Protein AF-A0A960UP62-F1 (afdb_monomer_lite)

Structure (mmCIF, N/CA/C/O backbone):
data_AF-A0A960UP62-F1
#
_entry.id   AF-A0A960UP62-F1
#
loop_
_atom_site.group_PDB
_atom_site.id
_atom_site.type_symbol
_atom_site.label_atom_id
_atom_site.label_alt_id
_atom_site.label_comp_id
_atom_site.label_asym_id
_atom_site.label_entity_id
_atom_site.label_seq_id
_atom_site.pdbx_PDB_ins_code
_atom_site.Cartn_x
_atom_site.Cartn_y
_atom_site.Cartn_z
_atom_site.occupancy
_atom_site.B_iso_or_equiv
_atom_site.auth_seq_id
_atom_site.auth_comp_id
_atom_site.auth_asym_id
_atom_site.auth_atom_id
_atom_site.pdbx_PDB_model_num
ATOM 1 N N . MET A 1 1 ? 27.857 2.379 -1.107 1.00 58.75 1 MET A N 1
ATOM 2 C CA . MET A 1 1 ? 26.595 3.146 -0.974 1.00 58.75 1 MET A CA 1
ATOM 3 C C . MET A 1 1 ? 25.348 2.310 -1.282 1.00 58.75 1 MET A C 1
ATOM 5 O O . MET A 1 1 ? 24.508 2.212 -0.401 1.00 58.75 1 MET A O 1
ATOM 9 N N . ARG A 1 2 ? 25.225 1.650 -2.452 1.00 59.28 2 ARG A N 1
ATOM 10 C CA . ARG A 1 2 ? 24.041 0.816 -2.794 1.00 59.28 2 ARG A CA 1
ATOM 11 C C . ARG A 1 2 ? 23.751 -0.317 -1.792 1.00 59.28 2 ARG A C 1
ATOM 13 O O . ARG A 1 2 ? 22.662 -0.350 -1.240 1.00 59.28 2 ARG A O 1
ATOM 20 N N . HIS A 1 3 ? 24.744 -1.144 -1.453 1.00 61.50 3 HIS A N 1
ATOM 21 C CA . HIS A 1 3 ? 24.571 -2.212 -0.453 1.00 61.50 3 HIS A CA 1
ATOM 22 C C . HIS A 1 3 ? 24.213 -1.716 0.956 1.00 61.50 3 HIS A C 1
ATOM 24 O O . HIS A 1 3 ? 23.536 -2.412 1.706 1.00 61.50 3 HIS A O 1
ATOM 30 N N . THR A 1 4 ? 24.651 -0.512 1.332 1.00 68.38 4 THR A N 1
ATOM 31 C CA . THR A 1 4 ? 24.316 0.090 2.629 1.00 68.38 4 THR A CA 1
ATOM 32 C C . THR A 1 4 ? 22.844 0.502 2.668 1.00 68.38 4 THR A C 1
ATOM 34 O O . THR A 1 4 ? 22.153 0.188 3.629 1.00 68.38 4 THR A O 1
ATOM 37 N N . LEU A 1 5 ? 22.343 1.133 1.600 1.00 68.50 5 LEU A N 1
ATOM 38 C CA . LEU A 1 5 ? 20.939 1.551 1.479 1.00 68.50 5 LEU A CA 1
ATOM 39 C C . LEU A 1 5 ? 19.976 0.358 1.416 1.00 68.50 5 LEU A C 1
ATOM 41 O O . LEU A 1 5 ? 18.907 0.393 2.024 1.00 68.50 5 LEU A O 1
ATOM 45 N N . GLU A 1 6 ? 20.372 -0.720 0.739 1.00 67.25 6 GLU A N 1
ATOM 46 C CA . GLU A 1 6 ? 19.614 -1.976 0.710 1.00 67.25 6 GLU A CA 1
ATOM 47 C C . GLU A 1 6 ? 19.499 -2.597 2.106 1.00 67.25 6 GLU A C 1
ATOM 49 O O . GLU A 1 6 ? 18.397 -2.918 2.544 1.00 67.25 6 GLU A O 1
ATOM 54 N N . ARG A 1 7 ? 20.612 -2.702 2.848 1.00 72.56 7 ARG A N 1
ATOM 55 C CA . ARG A 1 7 ? 20.598 -3.212 4.230 1.00 72.56 7 ARG A CA 1
ATOM 56 C C . ARG A 1 7 ? 19.745 -2.348 5.157 1.00 72.56 7 ARG A C 1
ATOM 58 O O . ARG A 1 7 ? 18.985 -2.889 5.950 1.00 72.56 7 ARG A O 1
ATOM 65 N N . ILE A 1 8 ? 19.823 -1.023 5.027 1.00 72.69 8 ILE A N 1
ATOM 66 C CA . ILE A 1 8 ? 18.989 -0.090 5.801 1.00 72.69 8 ILE A CA 1
ATOM 67 C C . ILE A 1 8 ? 17.503 -0.313 5.501 1.00 72.69 8 ILE A C 1
ATOM 69 O O . ILE A 1 8 ? 16.698 -0.345 6.428 1.00 72.69 8 ILE A O 1
ATOM 73 N N . SER A 1 9 ? 17.149 -0.522 4.231 1.00 72.69 9 SER A N 1
ATOM 74 C CA . SER A 1 9 ? 15.760 -0.755 3.815 1.00 72.69 9 SER A CA 1
ATOM 75 C C . SER A 1 9 ? 15.224 -2.109 4.297 1.00 72.69 9 SER A C 1
ATOM 77 O O . SER A 1 9 ? 14.045 -2.226 4.606 1.00 72.69 9 SER A O 1
ATOM 79 N N . LEU A 1 10 ? 16.077 -3.132 4.418 1.00 75.38 10 LEU A N 1
ATOM 80 C CA . LEU A 1 10 ? 15.701 -4.429 4.998 1.00 75.38 10 LEU A CA 1
ATOM 81 C C . LEU A 1 10 ? 15.430 -4.347 6.507 1.00 75.38 10 LEU A C 1
ATOM 83 O O . LEU A 1 10 ? 14.634 -5.121 7.032 1.00 75.38 10 LEU A O 1
ATOM 87 N N . LEU A 1 11 ? 16.044 -3.383 7.193 1.00 84.00 11 LEU A N 1
ATOM 88 C CA . LEU A 1 11 ? 15.813 -3.101 8.610 1.00 84.00 11 LEU A CA 1
ATOM 89 C C . LEU A 1 11 ? 14.567 -2.233 8.852 1.00 84.00 11 LEU A C 1
ATOM 91 O O . LEU A 1 11 ? 14.373 -1.761 9.970 1.00 84.00 11 LEU A O 1
ATOM 95 N N . PHE A 1 12 ? 13.698 -2.028 7.849 1.00 83.62 12 PHE A N 1
ATOM 96 C CA . PHE A 1 12 ? 12.487 -1.214 8.010 1.00 83.62 12 PHE A CA 1
ATOM 97 C C . PHE A 1 12 ? 11.628 -1.575 9.235 1.00 83.62 12 PHE A C 1
ATOM 99 O O . PHE A 1 12 ? 11.156 -0.632 9.867 1.00 83.62 12 PHE A O 1
ATOM 106 N N . PRO A 1 13 ? 11.448 -2.852 9.653 1.00 86.69 13 PRO A N 1
ATOM 107 C CA . PRO A 1 13 ? 10.640 -3.144 10.835 1.00 86.69 13 PRO A CA 1
ATOM 108 C C . PRO A 1 13 ? 11.277 -2.564 12.101 1.00 86.69 13 PRO A C 1
ATO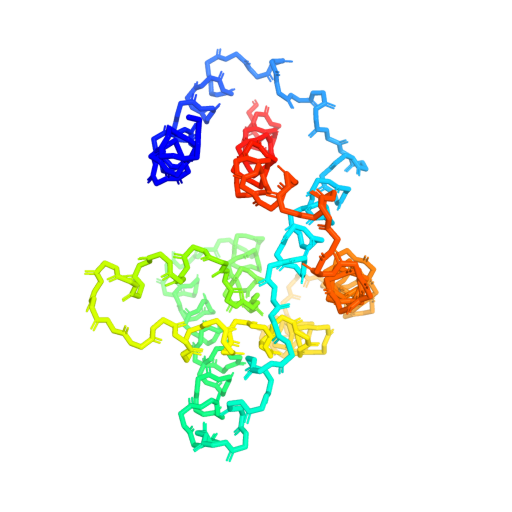M 110 O O . PRO A 1 13 ? 10.582 -2.026 12.956 1.00 86.69 13 PRO A O 1
ATOM 113 N N . VAL A 1 14 ? 12.611 -2.604 12.189 1.00 90.81 14 VAL A N 1
ATOM 114 C CA . VAL A 1 14 ? 13.373 -2.030 13.306 1.00 90.81 14 VAL A CA 1
ATOM 115 C C . VAL A 1 14 ? 13.218 -0.511 13.325 1.00 90.81 14 VAL A C 1
ATOM 117 O O . VAL A 1 14 ? 12.948 0.062 14.377 1.00 90.81 14 VAL A O 1
ATOM 120 N N . TRP A 1 15 ? 13.326 0.143 12.165 1.00 90.88 15 TRP A N 1
ATOM 121 C CA . TRP A 1 15 ? 13.144 1.593 12.061 1.00 90.88 15 TRP A CA 1
ATOM 122 C C . TRP A 1 15 ? 11.737 2.034 12.454 1.00 90.88 15 TRP A C 1
ATOM 124 O O . TRP A 1 15 ? 11.601 2.998 13.206 1.00 90.88 15 TRP A O 1
ATOM 134 N N . VAL A 1 16 ? 10.707 1.310 12.008 1.00 90.69 16 VAL A N 1
ATOM 135 C CA . VAL A 1 16 ? 9.320 1.580 12.405 1.00 90.69 16 VAL A CA 1
ATOM 136 C C . VAL A 1 16 ? 9.183 1.461 13.922 1.00 90.69 16 VAL A C 1
ATOM 138 O O . VAL A 1 16 ? 8.699 2.396 14.549 1.00 90.69 16 VAL A O 1
ATOM 141 N N . CYS A 1 17 ? 9.688 0.388 14.540 1.00 93.19 17 CYS A N 1
ATOM 142 C CA . CYS A 1 17 ? 9.646 0.230 15.997 1.00 93.19 17 CYS A CA 1
ATOM 143 C C . CYS A 1 17 ? 10.354 1.370 16.747 1.00 93.19 17 CYS A C 1
ATOM 145 O O . CYS A 1 17 ? 9.829 1.850 17.750 1.00 93.19 17 CYS A O 1
ATOM 147 N N . ILE A 1 18 ? 11.513 1.835 16.266 1.00 94.25 18 ILE A N 1
ATOM 148 C CA . ILE A 1 18 ? 12.250 2.955 16.877 1.00 94.25 18 ILE A CA 1
ATOM 149 C C . ILE A 1 18 ? 11.439 4.253 16.797 1.00 94.25 18 ILE A C 1
ATOM 151 O O . ILE A 1 18 ? 11.290 4.946 17.801 1.00 94.25 18 ILE A O 1
ATOM 155 N N . PHE A 1 19 ? 10.901 4.582 15.621 1.00 94.00 19 PHE A N 1
ATOM 156 C CA . PHE A 1 19 ? 10.116 5.803 15.414 1.00 94.00 19 PHE A CA 1
ATOM 157 C C . PHE A 1 19 ? 8.820 5.787 16.230 1.00 94.00 19 PHE A C 1
ATOM 159 O O . PHE A 1 19 ? 8.475 6.785 16.861 1.00 94.00 19 PHE A O 1
ATOM 166 N N . VAL A 1 20 ? 8.143 4.638 16.284 1.00 92.44 20 VAL A N 1
ATOM 167 C CA . VAL A 1 20 ? 6.953 4.437 17.119 1.00 92.44 20 VAL A CA 1
ATOM 168 C C . VAL A 1 20 ? 7.288 4.551 18.604 1.00 92.44 20 VAL A C 1
ATOM 170 O O . VAL A 1 20 ? 6.588 5.254 19.328 1.00 92.44 20 VAL A O 1
ATOM 173 N N . GLY A 1 21 ? 8.381 3.934 19.063 1.00 92.75 21 GLY A N 1
ATOM 174 C CA . GLY A 1 21 ? 8.863 4.085 20.437 1.00 92.75 21 GLY A CA 1
ATOM 175 C C . GLY A 1 21 ? 9.171 5.544 20.783 1.00 92.75 21 GLY A C 1
ATOM 176 O O . GLY A 1 21 ? 8.771 6.026 21.840 1.00 92.75 21 GLY A O 1
ATOM 177 N N . GLY A 1 22 ? 9.797 6.281 19.862 1.00 91.81 22 GLY A N 1
ATOM 178 C CA . GLY A 1 22 ? 10.030 7.718 20.001 1.00 91.81 22 GLY A CA 1
ATOM 179 C C . GLY A 1 22 ? 8.735 8.528 20.102 1.00 91.81 22 GLY A C 1
ATOM 180 O O . GLY A 1 22 ? 8.624 9.377 20.981 1.00 91.81 22 GLY A O 1
ATOM 181 N N . ALA A 1 23 ? 7.741 8.242 19.257 1.00 92.25 23 ALA A N 1
ATOM 182 C CA . ALA A 1 23 ? 6.436 8.907 19.296 1.00 92.25 23 ALA A CA 1
ATOM 183 C C . ALA A 1 23 ? 5.672 8.635 20.598 1.00 92.25 23 ALA A C 1
ATOM 185 O O . ALA A 1 23 ? 5.027 9.527 21.135 1.00 92.25 23 ALA A O 1
ATOM 186 N N . ILE A 1 24 ? 5.789 7.418 21.130 1.00 92.25 24 ILE A N 1
ATOM 187 C CA . ILE A 1 24 ? 5.205 6.997 22.409 1.00 92.25 24 ILE A CA 1
ATOM 188 C C . ILE A 1 24 ? 5.831 7.750 23.588 1.00 92.25 24 ILE A C 1
ATOM 190 O O . ILE A 1 24 ? 5.109 8.082 24.529 1.00 92.25 24 ILE A O 1
ATOM 194 N N . LEU A 1 25 ? 7.147 7.988 23.557 1.00 93.56 25 LEU A N 1
ATOM 195 C CA . LEU A 1 25 ? 7.891 8.641 24.640 1.00 93.56 25 LEU A CA 1
ATOM 196 C C . LEU A 1 25 ? 7.823 10.173 24.575 1.00 93.56 25 LEU A C 1
ATOM 198 O O . LEU A 1 25 ? 7.735 10.820 25.616 1.00 93.56 25 LEU A O 1
ATOM 202 N N . TYR A 1 26 ? 7.879 10.757 23.375 1.00 91.94 26 TYR A N 1
ATOM 203 C CA . TYR A 1 26 ? 7.834 12.205 23.178 1.00 91.94 26 TYR A CA 1
ATOM 204 C C . TYR A 1 26 ? 7.085 12.566 21.874 1.00 91.94 26 TYR A C 1
ATOM 206 O O . TYR A 1 26 ? 7.709 12.809 20.834 1.00 91.94 26 TYR A O 1
ATOM 214 N N . PRO A 1 27 ? 5.737 12.630 21.919 1.00 88.56 27 PRO A N 1
ATOM 215 C CA . PRO A 1 27 ? 4.887 12.869 20.748 1.00 88.56 27 PRO A CA 1
ATOM 216 C C . PRO A 1 27 ? 5.221 14.111 19.896 1.00 88.56 27 PRO A C 1
ATOM 218 O O . PRO A 1 27 ? 5.168 14.007 18.664 1.00 88.56 27 PRO A O 1
ATOM 221 N N . PRO A 1 28 ? 5.624 15.270 20.473 1.00 90.31 28 PRO A N 1
ATOM 222 C CA . PRO A 1 28 ? 5.930 16.477 19.696 1.00 90.31 28 PRO A CA 1
ATOM 223 C C . PRO A 1 28 ? 7.000 16.299 18.608 1.00 90.31 28 PRO A C 1
ATOM 225 O O . PRO A 1 28 ? 7.053 17.092 17.669 1.00 90.31 28 PRO A O 1
ATOM 228 N N . LEU A 1 29 ? 7.825 15.247 18.682 1.00 87.69 29 LEU A N 1
ATOM 229 C CA . LEU A 1 29 ? 8.831 14.931 17.661 1.00 87.69 29 LEU A CA 1
ATOM 230 C C . LEU A 1 29 ? 8.244 14.606 16.288 1.00 87.69 29 LEU A C 1
ATOM 232 O O . LEU A 1 29 ? 8.955 14.752 15.296 1.00 87.69 29 LEU A O 1
ATOM 236 N N . PHE A 1 30 ? 6.990 14.148 16.215 1.00 90.56 30 PHE A N 1
ATOM 237 C CA . PHE A 1 30 ? 6.412 13.611 14.975 1.00 90.56 30 PHE A CA 1
ATOM 238 C C . PHE A 1 30 ? 5.026 14.174 14.633 1.00 90.56 30 PHE A C 1
ATOM 240 O O . PHE A 1 30 ? 4.577 14.041 13.492 1.00 90.56 30 PHE A O 1
ATOM 247 N N . THR A 1 31 ? 4.345 14.854 15.558 1.00 88.94 31 THR A N 1
ATOM 248 C CA . THR A 1 31 ? 3.005 15.429 15.312 1.00 88.94 31 THR A CA 1
ATOM 249 C C . THR A 1 31 ? 3.004 16.563 14.278 1.00 88.94 31 THR A C 1
ATOM 251 O O . THR A 1 31 ? 1.970 16.823 13.652 1.00 88.94 31 THR A O 1
ATOM 254 N N . TRP A 1 32 ? 4.163 17.186 14.023 1.00 91.69 32 TRP A N 1
ATOM 255 C CA . TRP A 1 32 ? 4.350 18.151 12.933 1.00 91.69 32 TRP A CA 1
ATOM 256 C C . TRP A 1 32 ? 4.142 17.521 11.547 1.00 91.69 32 TRP A C 1
ATOM 258 O O . TRP A 1 32 ? 3.681 18.207 10.637 1.00 91.69 32 TRP A O 1
ATOM 268 N N . PHE A 1 33 ? 4.418 16.220 11.378 1.00 90.50 33 PHE A N 1
ATOM 269 C CA . PHE A 1 33 ? 4.222 15.496 10.119 1.00 90.50 33 PHE A CA 1
ATOM 270 C C . PHE A 1 33 ? 2.764 15.050 9.959 1.00 90.50 33 PHE A C 1
ATOM 272 O O . PHE A 1 33 ? 2.444 13.866 9.974 1.00 90.50 33 PHE A O 1
ATOM 279 N N . SER A 1 34 ? 1.837 16.001 9.852 1.00 90.56 34 SER A N 1
ATOM 280 C CA . SER A 1 34 ? 0.416 15.669 9.859 1.00 90.56 34 SER A CA 1
ATOM 281 C C . SER A 1 34 ? -0.452 16.506 8.919 1.00 90.56 34 SER A C 1
ATOM 283 O O . SER A 1 34 ? 0.050 17.322 8.147 1.00 90.56 34 SER A O 1
ATOM 285 N N . GLY A 1 35 ? -1.764 16.238 8.900 1.00 90.88 35 GLY A N 1
ATOM 286 C CA . GLY A 1 35 ? -2.685 16.883 7.965 1.00 90.88 35 GLY A CA 1
ATOM 287 C C . GLY A 1 35 ? -2.338 16.506 6.526 1.00 90.88 35 GLY A C 1
ATOM 288 O O . GLY A 1 35 ? -2.285 15.323 6.202 1.00 90.88 35 GLY A O 1
ATOM 289 N N . VAL A 1 36 ? -2.052 17.503 5.684 1.00 92.00 36 VAL A N 1
ATOM 290 C CA . VAL A 1 36 ? -1.711 17.315 4.261 1.00 92.00 36 VAL A CA 1
ATOM 291 C C . VAL A 1 36 ? -0.375 16.592 4.036 1.00 92.00 36 VAL A C 1
ATOM 293 O O . VAL A 1 36 ? -0.169 15.992 2.982 1.00 92.00 36 VAL A O 1
ATOM 296 N N . LEU A 1 37 ? 0.526 16.578 5.024 1.00 93.75 37 LEU A N 1
ATOM 297 C CA . LEU A 1 37 ? 1.823 15.905 4.895 1.00 93.75 37 LEU A CA 1
ATOM 298 C C . LEU A 1 37 ? 1.697 14.378 4.833 1.00 93.75 37 LEU A C 1
ATOM 300 O O . LEU A 1 37 ? 2.495 13.737 4.157 1.00 93.75 37 LEU A O 1
ATOM 304 N N . ILE A 1 38 ? 0.673 13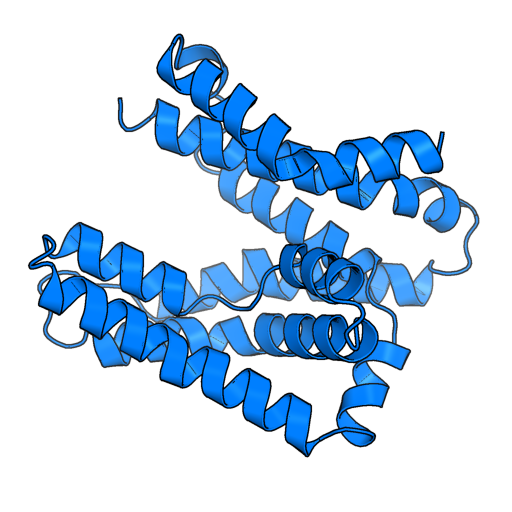.795 5.464 1.00 93.69 38 ILE A N 1
ATOM 305 C CA . ILE A 1 38 ? 0.418 12.347 5.421 1.00 93.69 38 ILE A CA 1
ATOM 306 C C . ILE A 1 38 ? 0.062 11.875 4.001 1.00 93.69 38 ILE A C 1
ATOM 308 O O . ILE A 1 38 ? 0.770 11.005 3.488 1.00 93.69 38 ILE A O 1
ATOM 312 N N . PRO A 1 39 ? -0.966 12.423 3.317 1.00 93.81 39 PRO A N 1
ATOM 313 C CA . PRO A 1 39 ? -1.274 12.024 1.949 1.00 93.81 39 PRO A CA 1
ATOM 314 C C . PRO A 1 39 ? -0.148 12.387 0.975 1.00 93.81 39 PRO A C 1
ATOM 316 O O . PRO A 1 39 ? 0.109 11.614 0.058 1.00 93.81 39 PRO A O 1
ATOM 319 N N . LEU A 1 40 ? 0.588 13.487 1.182 1.00 94.88 40 LEU A N 1
ATOM 320 C CA . LEU A 1 40 ? 1.773 13.792 0.368 1.00 94.88 40 LEU A CA 1
ATOM 321 C C . LEU A 1 40 ? 2.905 12.774 0.576 1.00 94.88 40 LEU A C 1
ATOM 323 O O . LEU A 1 40 ? 3.529 12.340 -0.392 1.00 94.88 40 LEU A O 1
ATOM 327 N N . GLY A 1 41 ? 3.150 12.352 1.817 1.00 94.31 41 GLY A N 1
ATOM 328 C CA . GLY A 1 41 ? 4.108 11.296 2.137 1.00 94.31 41 GLY A CA 1
ATOM 329 C C . GLY A 1 41 ? 3.704 9.963 1.512 1.00 94.31 41 GLY A C 1
ATOM 330 O O . GLY A 1 41 ? 4.531 9.302 0.884 1.00 94.31 41 GLY A O 1
ATOM 331 N N . LEU A 1 42 ? 2.420 9.606 1.595 1.00 93.69 42 LEU A N 1
ATOM 332 C CA . LEU A 1 42 ? 1.882 8.412 0.947 1.00 93.69 42 LEU A CA 1
ATOM 333 C C . LEU A 1 42 ? 2.020 8.490 -0.580 1.00 93.69 42 LEU A C 1
ATOM 335 O O . LEU A 1 42 ? 2.500 7.537 -1.191 1.00 93.69 42 LEU A O 1
ATOM 339 N N . ALA A 1 43 ? 1.712 9.635 -1.189 1.00 95.31 43 ALA A N 1
ATOM 340 C CA . ALA A 1 43 ? 1.935 9.869 -2.612 1.00 95.31 43 ALA A CA 1
ATOM 341 C C . ALA A 1 43 ? 3.420 9.732 -2.990 1.00 95.31 43 ALA A C 1
ATOM 343 O O . ALA A 1 43 ? 3.737 9.139 -4.019 1.00 95.31 43 ALA A O 1
ATOM 344 N N . GLY A 1 44 ? 4.344 10.200 -2.144 1.00 95.06 44 GLY A N 1
ATOM 345 C CA . GLY A 1 44 ? 5.788 10.015 -2.324 1.00 95.06 44 GLY A CA 1
ATOM 346 C C . GLY A 1 44 ? 6.226 8.546 -2.265 1.00 95.06 44 GLY A C 1
ATOM 347 O O . GLY A 1 44 ? 7.047 8.111 -3.079 1.00 95.06 44 GLY A O 1
ATOM 348 N N . ILE A 1 45 ? 5.642 7.755 -1.358 1.00 93.50 45 ILE A N 1
ATOM 349 C CA . ILE A 1 45 ? 5.850 6.298 -1.287 1.00 93.50 45 ILE A CA 1
ATOM 350 C C . ILE A 1 45 ? 5.342 5.628 -2.572 1.00 93.50 45 ILE A C 1
ATOM 352 O O . ILE A 1 45 ? 6.052 4.822 -3.178 1.00 93.50 45 ILE A O 1
ATOM 356 N N . MET A 1 46 ? 4.140 5.991 -3.020 1.00 94.50 46 MET A N 1
ATOM 357 C CA . MET A 1 46 ? 3.498 5.426 -4.212 1.00 94.50 46 MET A CA 1
ATOM 358 C C . MET A 1 46 ? 4.225 5.813 -5.507 1.00 94.50 46 MET A C 1
ATOM 360 O O . MET A 1 46 ? 4.428 4.971 -6.384 1.00 94.50 46 MET A O 1
ATOM 364 N N . LEU A 1 47 ? 4.722 7.047 -5.598 1.00 94.38 47 LEU A N 1
ATOM 365 C CA . LEU A 1 47 ? 5.601 7.499 -6.676 1.00 94.38 47 LEU A CA 1
ATOM 366 C C . LEU A 1 47 ? 6.908 6.698 -6.699 1.00 94.38 47 LEU A C 1
ATOM 368 O O . LEU A 1 47 ? 7.321 6.218 -7.756 1.00 94.38 47 LEU A O 1
ATOM 372 N N . SER A 1 48 ? 7.532 6.517 -5.530 1.00 91.44 48 SER A N 1
ATOM 373 C CA . SER A 1 48 ? 8.763 5.733 -5.379 1.00 91.44 48 SER A CA 1
ATOM 374 C C . SER A 1 48 ? 8.564 4.298 -5.858 1.00 91.44 48 SER A C 1
ATOM 376 O O . SER A 1 48 ? 9.394 3.780 -6.603 1.00 91.44 48 SER A O 1
ATOM 378 N N . MET A 1 49 ? 7.435 3.678 -5.507 1.00 89.94 49 MET A N 1
ATOM 379 C CA . MET A 1 49 ? 7.044 2.374 -6.039 1.00 89.94 49 MET A CA 1
ATOM 380 C C . MET A 1 49 ? 6.900 2.422 -7.565 1.00 89.94 49 MET A C 1
ATOM 382 O O . MET A 1 49 ? 7.543 1.627 -8.252 1.00 89.94 49 MET A O 1
ATOM 386 N N . GLY A 1 50 ? 6.133 3.369 -8.113 1.00 90.50 50 GLY A N 1
ATOM 387 C CA . GLY A 1 50 ? 5.921 3.498 -9.558 1.00 90.50 50 GLY A CA 1
ATOM 388 C C . GLY A 1 50 ? 7.225 3.639 -10.352 1.00 90.50 50 GLY A C 1
ATOM 389 O O . GLY A 1 50 ? 7.409 2.974 -11.369 1.00 90.50 50 GLY A O 1
ATOM 390 N N . MET A 1 51 ? 8.183 4.419 -9.844 1.00 90.25 51 MET A N 1
ATOM 391 C CA . MET A 1 51 ? 9.507 4.615 -10.459 1.00 90.25 51 MET A CA 1
ATOM 392 C C . MET A 1 51 ? 10.388 3.350 -10.478 1.00 90.25 51 MET A C 1
ATOM 394 O O . MET A 1 51 ? 11.392 3.300 -11.197 1.00 90.25 51 MET A O 1
ATOM 398 N N . THR A 1 52 ? 10.031 2.326 -9.699 1.00 86.25 52 THR A N 1
ATOM 399 C CA . THR A 1 52 ? 10.710 1.020 -9.684 1.00 86.25 52 THR A CA 1
ATOM 400 C C . THR A 1 52 ? 10.034 -0.034 -10.567 1.00 86.25 52 THR A C 1
ATOM 402 O O . THR A 1 52 ? 10.691 -1.010 -10.926 1.00 86.25 52 THR A O 1
ATOM 405 N N . LEU A 1 53 ? 8.773 0.171 -10.973 1.00 86.50 53 LEU A N 1
ATOM 406 C CA . LEU A 1 53 ? 8.011 -0.768 -11.807 1.00 86.50 53 LEU A CA 1
ATOM 407 C C . LEU A 1 53 ? 8.449 -0.711 -13.267 1.00 86.50 53 LEU A C 1
ATOM 409 O O . LEU A 1 53 ? 8.535 0.364 -13.864 1.00 86.50 53 LEU A O 1
ATOM 413 N N . LEU A 1 54 ? 8.692 -1.871 -13.870 1.00 84.69 54 LEU A N 1
ATOM 414 C CA . LEU A 1 54 ? 9.146 -1.976 -15.252 1.00 84.69 54 LEU A CA 1
ATOM 415 C C . LEU A 1 54 ? 7.972 -2.352 -16.168 1.00 84.69 54 LEU A C 1
ATOM 417 O O . LEU A 1 54 ? 7.107 -3.124 -15.763 1.00 84.69 54 LEU A O 1
ATOM 421 N N . PRO A 1 55 ? 7.952 -1.904 -17.439 1.00 77.94 55 PRO A N 1
ATOM 422 C CA . PRO A 1 55 ? 6.900 -2.288 -18.388 1.00 77.94 55 PRO A CA 1
ATOM 423 C C . PRO A 1 55 ? 6.704 -3.811 -18.510 1.00 77.94 55 PRO A C 1
ATOM 425 O O . PRO A 1 55 ? 5.578 -4.298 -18.556 1.00 77.94 55 PRO A O 1
ATOM 428 N N . ARG A 1 56 ? 7.801 -4.575 -18.439 1.00 81.00 56 ARG A N 1
ATOM 429 C CA . ARG A 1 56 ? 7.802 -6.050 -18.437 1.00 81.00 56 ARG A CA 1
ATOM 430 C C . ARG A 1 56 ? 7.051 -6.688 -17.262 1.00 81.00 56 ARG A C 1
ATOM 432 O O . ARG A 1 56 ? 6.650 -7.846 -17.355 1.00 81.00 56 ARG A O 1
ATOM 439 N N . ASP A 1 57 ? 6.867 -5.966 -16.157 1.00 82.50 57 ASP A N 1
ATOM 440 C CA . ASP A 1 57 ? 6.105 -6.468 -15.010 1.00 82.50 57 ASP A CA 1
ATOM 441 C C . ASP A 1 57 ? 4.602 -6.525 -15.330 1.00 82.50 57 ASP A C 1
ATOM 443 O O . ASP A 1 57 ? 3.902 -7.382 -14.793 1.00 82.50 57 ASP A O 1
ATOM 447 N N . PHE A 1 58 ? 4.123 -5.701 -16.271 1.00 80.56 58 PHE A N 1
ATOM 448 C CA . PHE A 1 58 ? 2.751 -5.742 -16.789 1.00 80.56 58 PHE A CA 1
ATOM 449 C C . PHE A 1 58 ? 2.570 -6.790 -17.895 1.00 80.56 58 PHE A C 1
ATOM 451 O O . PHE A 1 58 ? 1.528 -7.431 -17.972 1.00 80.56 58 PHE A O 1
ATOM 458 N N . GLU A 1 59 ? 3.593 -7.058 -18.709 1.00 82.81 59 GLU A N 1
ATOM 459 C CA . GLU A 1 59 ? 3.547 -8.162 -19.686 1.00 82.81 59 GLU A CA 1
ATOM 460 C C . GLU A 1 59 ? 3.367 -9.528 -19.007 1.00 82.81 59 GLU A C 1
ATOM 462 O O . GLU A 1 59 ? 2.770 -10.454 -19.563 1.00 82.81 59 GLU A O 1
ATOM 467 N N . ARG A 1 60 ? 3.851 -9.661 -17.766 1.00 79.12 60 ARG A N 1
ATOM 468 C CA . ARG A 1 60 ? 3.734 -10.892 -16.980 1.00 79.12 60 ARG A CA 1
ATOM 469 C C . ARG A 1 60 ? 2.281 -11.258 -16.649 1.00 79.12 60 ARG A C 1
ATOM 471 O O . ARG A 1 60 ? 2.011 -12.436 -16.432 1.00 79.12 60 ARG A O 1
ATOM 478 N N . ILE A 1 61 ? 1.357 -10.298 -16.693 1.00 81.88 61 ILE A N 1
ATOM 479 C CA . ILE A 1 61 ? -0.090 -10.519 -16.529 1.00 81.88 61 ILE A CA 1
ATOM 480 C C . ILE A 1 61 ? -0.602 -11.496 -17.581 1.00 81.88 61 ILE A C 1
ATOM 482 O O . ILE A 1 61 ? -1.320 -12.438 -17.266 1.00 81.88 61 ILE A O 1
ATOM 486 N N . VAL A 1 62 ? -0.171 -11.301 -18.827 1.00 82.12 62 VAL A N 1
ATOM 487 C CA . VAL A 1 62 ? -0.574 -12.140 -19.959 1.00 82.12 62 VAL A CA 1
ATOM 488 C C . VAL A 1 62 ? 0.106 -13.509 -19.894 1.00 82.12 62 VAL A C 1
ATOM 490 O O . VAL A 1 62 ? -0.469 -14.505 -20.316 1.00 82.12 62 VAL A O 1
ATOM 493 N N . ARG A 1 63 ? 1.320 -13.582 -19.328 1.00 84.38 63 ARG A N 1
ATOM 494 C CA . ARG A 1 63 ? 2.062 -14.847 -19.180 1.00 84.38 63 ARG A CA 1
ATOM 495 C C . ARG A 1 63 ? 1.557 -15.723 -18.034 1.00 84.38 63 ARG A C 1
ATOM 497 O O . ARG A 1 63 ? 1.627 -16.941 -18.140 1.00 84.38 63 ARG A O 1
ATOM 504 N N . PHE A 1 64 ? 1.076 -15.122 -16.946 1.00 84.81 64 PHE A N 1
ATOM 505 C CA . PHE A 1 64 ? 0.573 -15.832 -15.765 1.00 84.81 64 PHE A CA 1
ATOM 506 C C . PHE A 1 64 ? -0.797 -15.282 -15.332 1.00 84.81 64 PHE A C 1
ATOM 508 O O . PHE A 1 64 ? -0.925 -14.759 -14.222 1.00 84.81 64 PHE A O 1
ATOM 515 N N . PRO A 1 65 ? -1.839 -15.403 -16.174 1.00 89.25 65 PRO A N 1
ATOM 516 C CA . PRO A 1 65 ? -3.132 -14.778 -15.907 1.00 89.25 65 PRO A CA 1
ATOM 517 C C . PRO A 1 65 ? -3.842 -15.406 -14.705 1.00 89.25 65 PRO A C 1
ATOM 519 O O . PRO A 1 65 ? -4.410 -14.688 -13.889 1.00 89.25 65 PRO A O 1
ATOM 522 N N . VAL A 1 66 ? -3.765 -16.734 -14.547 1.00 93.00 66 VAL A N 1
ATOM 523 C CA . VAL A 1 66 ? -4.467 -17.450 -13.468 1.00 93.00 66 VAL A CA 1
ATOM 524 C C . VAL A 1 66 ? -3.927 -17.076 -12.079 1.00 93.00 66 VAL A C 1
ATOM 526 O O . VAL A 1 66 ? -4.732 -16.653 -11.249 1.00 93.00 66 VAL A O 1
ATOM 529 N N . PRO A 1 67 ? -2.606 -17.137 -11.794 1.00 91.62 67 PRO A N 1
ATOM 530 C CA . PRO A 1 67 ? -2.092 -16.733 -10.483 1.00 91.62 67 PRO A CA 1
ATOM 531 C C . PRO A 1 67 ? -2.362 -15.262 -10.158 1.00 91.62 67 PRO A C 1
ATOM 533 O O . PRO A 1 67 ? -2.699 -14.932 -9.024 1.00 91.62 67 PRO A O 1
ATOM 536 N N . VAL A 1 68 ? -2.248 -14.381 -11.156 1.00 91.06 68 VAL A N 1
ATOM 537 C CA . VAL A 1 68 ? -2.522 -12.950 -10.990 1.00 91.06 68 VAL A CA 1
ATOM 538 C C . VAL A 1 68 ? -3.994 -12.708 -10.658 1.00 91.06 68 VAL A C 1
ATOM 540 O O . VAL A 1 68 ? -4.291 -11.988 -9.706 1.00 91.06 68 VAL A O 1
ATOM 543 N N . PHE A 1 69 ? -4.910 -13.331 -11.403 1.00 91.94 69 PHE A N 1
ATOM 544 C CA . PHE A 1 69 ? -6.346 -13.206 -11.174 1.00 91.94 69 PHE A CA 1
ATOM 545 C C . PHE A 1 69 ? -6.745 -13.725 -9.793 1.00 91.94 69 PHE A C 1
ATOM 547 O O . PHE A 1 69 ? -7.403 -13.005 -9.048 1.00 91.94 69 PHE A O 1
ATOM 554 N N . LEU A 1 70 ? -6.306 -14.932 -9.421 1.00 94.06 70 LEU A N 1
ATOM 555 C CA . LEU A 1 70 ? -6.596 -15.502 -8.102 1.00 94.06 70 LEU A CA 1
ATOM 556 C C . LEU A 1 70 ? -6.028 -14.636 -6.976 1.00 94.06 70 LEU A C 1
ATOM 558 O O . LEU A 1 70 ? -6.698 -14.411 -5.972 1.00 94.06 70 LEU A O 1
ATOM 562 N N . GLY A 1 71 ? -4.822 -14.103 -7.164 1.00 92.12 71 GLY A N 1
ATOM 563 C CA . GLY A 1 71 ? -4.199 -13.187 -6.220 1.00 92.12 71 GLY A CA 1
ATOM 564 C C . GLY A 1 71 ? -5.023 -11.922 -5.981 1.00 92.12 71 GLY A C 1
ATOM 565 O O . GLY A 1 71 ? -5.300 -11.572 -4.837 1.00 92.12 71 GLY A O 1
ATOM 566 N N . VAL A 1 72 ? -5.462 -11.262 -7.055 1.00 92.19 72 VAL A N 1
ATOM 567 C CA . VAL A 1 72 ? -6.328 -10.072 -6.978 1.00 92.19 72 VAL A CA 1
ATOM 568 C C . VAL A 1 72 ? -7.696 -10.419 -6.391 1.00 92.19 72 VAL A C 1
ATOM 570 O O . VAL A 1 72 ? -8.208 -9.674 -5.555 1.00 92.19 72 VAL A O 1
ATOM 573 N N . LEU A 1 73 ? -8.273 -11.553 -6.795 1.00 94.44 73 LEU A N 1
ATOM 574 C CA . LEU A 1 73 ? -9.554 -12.028 -6.288 1.00 94.44 73 LEU A CA 1
ATOM 575 C C . LEU A 1 73 ? -9.484 -12.209 -4.772 1.00 94.44 73 LEU A C 1
ATOM 577 O O . LEU A 1 73 ? -10.290 -11.618 -4.061 1.00 94.44 73 LEU A O 1
ATOM 581 N N . PHE A 1 74 ? -8.505 -12.954 -4.257 1.00 94.56 74 PHE A N 1
ATOM 582 C CA . PHE A 1 74 ? -8.349 -13.162 -2.816 1.00 94.56 74 PHE A CA 1
ATOM 583 C C . PHE A 1 74 ? -7.985 -11.875 -2.066 1.00 94.56 74 PHE A C 1
ATOM 585 O O . PHE A 1 74 ? -8.488 -11.664 -0.963 1.00 94.56 74 PHE A O 1
ATOM 592 N N . GLN A 1 75 ? -7.193 -10.981 -2.667 1.00 94.94 75 GLN A N 1
ATOM 593 C CA . GLN A 1 75 ? -6.868 -9.681 -2.071 1.00 94.94 75 GLN A CA 1
ATOM 594 C C . GLN A 1 75 ? -8.117 -8.823 -1.833 1.00 94.94 75 GLN A C 1
ATOM 596 O O . GLN A 1 75 ? -8.196 -8.148 -0.817 1.00 94.94 75 GLN A O 1
ATOM 601 N N . TYR A 1 76 ? -9.095 -8.849 -2.740 1.00 94.94 76 TYR A N 1
ATOM 602 C CA . TYR A 1 76 ? -10.284 -7.991 -2.648 1.00 94.94 76 TYR A CA 1
ATOM 603 C C . TYR A 1 76 ? -11.566 -8.706 -2.224 1.00 94.94 76 TYR A C 1
ATOM 605 O O . TYR A 1 76 ? -12.618 -8.077 -2.143 1.00 94.94 76 TYR A O 1
ATOM 613 N N . THR A 1 77 ? -11.495 -10.001 -1.921 1.00 94.06 77 THR A N 1
ATOM 614 C CA . THR A 1 77 ? -12.625 -10.763 -1.371 1.00 94.06 77 THR A CA 1
ATOM 615 C C . THR A 1 77 ? -12.262 -11.352 -0.018 1.00 94.06 77 THR A C 1
ATOM 617 O O . THR A 1 77 ? -12.799 -10.931 1.003 1.00 94.06 77 THR A O 1
ATOM 620 N N . LEU A 1 78 ? -11.300 -12.276 0.008 1.00 95.94 78 LEU A N 1
ATOM 621 C CA . LEU A 1 78 ? -10.925 -13.010 1.208 1.00 95.94 78 LEU A CA 1
ATOM 622 C C . LEU A 1 78 ? -10.364 -12.084 2.292 1.00 95.94 78 LEU A C 1
ATOM 624 O O . LEU A 1 78 ? -10.807 -12.175 3.431 1.00 95.94 78 LEU A O 1
ATOM 628 N N . MET A 1 79 ? -9.447 -11.168 1.959 1.00 95.81 79 MET A N 1
ATOM 629 C CA . MET A 1 79 ? -8.865 -10.249 2.952 1.00 95.81 79 MET A CA 1
ATOM 630 C C . MET A 1 79 ? -9.919 -9.337 3.614 1.00 95.81 79 MET A C 1
ATOM 632 O O . MET A 1 79 ? -10.017 -9.378 4.842 1.00 95.81 79 MET A O 1
ATOM 636 N N . PRO A 1 80 ? -10.774 -8.597 2.875 1.00 95.94 80 PRO A N 1
ATOM 637 C CA . PRO A 1 80 ? -11.858 -7.817 3.475 1.00 95.94 80 PRO A CA 1
ATOM 638 C C . PRO A 1 80 ? -12.806 -8.645 4.350 1.00 95.94 80 PRO A C 1
ATOM 640 O O . PRO A 1 80 ? -13.152 -8.225 5.457 1.00 95.94 80 PRO A O 1
ATOM 643 N N . LEU A 1 81 ? -13.201 -9.837 3.878 1.00 96.38 81 LEU A N 1
ATOM 644 C CA . LEU A 1 81 ? -14.081 -10.742 4.621 1.00 96.38 81 LEU A CA 1
ATOM 645 C C . LEU A 1 81 ? -13.436 -11.207 5.926 1.00 96.38 81 LEU A C 1
ATOM 647 O O . LEU A 1 81 ? -14.099 -11.217 6.961 1.00 96.38 81 LEU A O 1
ATOM 651 N N . LEU A 1 82 ? -12.144 -11.537 5.899 1.00 96.38 82 LEU A N 1
ATOM 652 C CA . LEU A 1 82 ? -11.387 -11.879 7.099 1.00 96.38 82 LEU A CA 1
ATOM 653 C C . LEU A 1 82 ? -11.297 -10.688 8.058 1.00 96.38 82 LEU A C 1
ATOM 655 O O . LEU A 1 82 ? -11.535 -10.868 9.248 1.00 96.38 82 LEU A O 1
ATOM 659 N N . GLY A 1 83 ? -11.035 -9.475 7.564 1.00 95.88 83 GLY A N 1
ATOM 660 C CA . GLY A 1 83 ? -11.028 -8.264 8.394 1.00 95.88 83 GLY A CA 1
ATOM 661 C C . GLY A 1 83 ? -12.368 -8.031 9.099 1.00 95.88 83 GLY A C 1
ATOM 662 O O . GLY A 1 83 ? -12.410 -7.784 10.306 1.00 95.88 83 GLY A O 1
ATOM 663 N N . TYR A 1 84 ? -13.477 -8.196 8.376 1.00 95.00 84 TYR A N 1
ATOM 664 C CA . TYR A 1 84 ? -14.820 -8.095 8.946 1.00 95.00 84 TYR A CA 1
ATOM 665 C C . TYR A 1 84 ? -15.115 -9.213 9.958 1.00 95.00 84 TYR A C 1
ATOM 667 O O . TYR A 1 84 ? -15.649 -8.946 11.040 1.00 95.00 84 TYR A O 1
ATOM 675 N N . ALA A 1 85 ? -14.771 -10.460 9.621 1.00 96.12 85 ALA A N 1
ATOM 676 C CA . ALA A 1 85 ? -15.002 -11.627 10.466 1.00 96.12 85 ALA A CA 1
ATOM 677 C C . ALA A 1 85 ? -14.208 -11.533 11.772 1.00 96.12 85 ALA A C 1
ATOM 679 O O . ALA A 1 85 ? -14.791 -11.686 12.843 1.00 96.12 85 ALA A O 1
ATOM 680 N N . VAL A 1 86 ? -12.918 -11.193 11.699 1.00 96.88 86 VAL A N 1
ATOM 681 C CA . VAL A 1 86 ? -12.056 -10.984 12.871 1.00 96.88 86 VAL A CA 1
ATOM 682 C C . VAL A 1 86 ? -12.584 -9.836 13.728 1.00 96.88 86 VAL A C 1
ATOM 684 O O . VAL A 1 86 ? -12.738 -10.007 14.935 1.00 96.88 86 VAL A O 1
ATOM 687 N N . GLY A 1 87 ? -12.940 -8.697 13.124 1.00 94.94 87 GLY A N 1
ATOM 688 C CA . GLY A 1 87 ? -13.490 -7.566 13.874 1.00 94.94 87 GLY A CA 1
ATOM 689 C C . GLY A 1 87 ? -14.810 -7.889 14.583 1.00 94.94 87 GLY A C 1
ATOM 690 O O . GLY A 1 87 ? -15.069 -7.376 15.667 1.00 94.94 87 GLY A O 1
ATOM 691 N N . THR A 1 88 ? -15.623 -8.776 14.005 1.00 93.44 88 THR A N 1
ATOM 692 C CA . THR A 1 88 ? -16.868 -9.260 14.625 1.00 93.44 88 THR A CA 1
ATOM 693 C C . THR A 1 88 ? -16.596 -10.277 15.729 1.00 93.44 88 THR A C 1
ATOM 695 O O . THR A 1 88 ? -17.160 -10.159 16.811 1.00 93.44 88 THR A O 1
ATOM 698 N N . ALA A 1 89 ? -15.720 -11.252 15.478 1.00 96.88 89 ALA A N 1
ATOM 699 C CA . ALA A 1 89 ? -15.386 -12.311 16.428 1.00 96.88 89 ALA A CA 1
ATOM 700 C C . ALA A 1 89 ? -14.722 -11.767 17.701 1.00 96.88 89 ALA A C 1
ATOM 702 O O . ALA A 1 89 ? -14.955 -12.290 18.786 1.00 96.88 89 ALA A O 1
ATOM 703 N N . LEU A 1 90 ? -13.929 -10.700 17.573 1.00 96.56 90 LEU A N 1
ATOM 704 C CA . LEU A 1 90 ? -13.302 -10.011 18.700 1.00 96.56 90 LEU A CA 1
ATOM 705 C C . LEU A 1 90 ? -14.224 -8.987 19.385 1.00 96.56 90 LEU A C 1
ATOM 707 O O . LEU A 1 90 ? -13.806 -8.375 20.362 1.00 96.56 90 LEU A O 1
ATOM 711 N N . GLY A 1 91 ? -15.445 -8.771 18.880 1.00 93.75 91 GLY A N 1
ATOM 712 C CA . GLY A 1 91 ? -16.380 -7.792 19.441 1.00 93.75 91 GLY A CA 1
ATOM 713 C C . GLY A 1 91 ? -15.850 -6.356 19.408 1.00 93.75 91 GLY A C 1
ATOM 714 O O . GLY A 1 91 ? -16.098 -5.598 20.342 1.00 93.75 91 GLY A O 1
ATOM 715 N N . LEU A 1 92 ? -15.088 -5.987 18.370 1.00 93.00 92 LEU A N 1
ATOM 716 C CA . LEU A 1 92 ? -14.481 -4.659 18.282 1.00 93.00 92 LEU A CA 1
ATOM 717 C C . LEU A 1 92 ? -15.545 -3.564 18.192 1.00 93.00 92 LEU A C 1
ATOM 719 O O . LEU A 1 92 ? -16.570 -3.722 17.522 1.00 93.00 92 LEU A O 1
ATOM 723 N N . GLU A 1 93 ? -15.243 -2.413 18.792 1.00 92.50 93 GLU A N 1
ATOM 724 C CA . GLU A 1 93 ? -16.063 -1.215 18.638 1.00 92.50 93 GLU A CA 1
ATOM 725 C C . GLU A 1 93 ? -16.223 -0.834 17.152 1.00 92.50 93 GLU A C 1
ATOM 727 O O . GLU A 1 93 ? -15.299 -1.052 16.355 1.00 92.50 93 GLU A O 1
ATOM 732 N N . PRO A 1 94 ? -17.360 -0.227 16.749 1.00 90.06 94 PRO A N 1
ATOM 733 C CA . PRO A 1 94 ? -17.665 0.044 15.342 1.00 90.06 94 PRO A CA 1
ATOM 734 C C . PRO A 1 94 ? -16.563 0.797 14.587 1.00 90.06 94 PRO A C 1
ATOM 736 O O . PRO A 1 94 ? -16.270 0.465 13.440 1.00 90.06 94 PRO A O 1
ATOM 739 N N . VAL A 1 95 ? -15.914 1.767 15.240 1.00 90.50 95 VAL A N 1
ATOM 740 C CA . VAL A 1 95 ? -14.825 2.566 14.654 1.00 90.50 95 VAL A CA 1
ATOM 741 C C . VAL A 1 95 ? -13.590 1.703 14.374 1.00 90.50 95 VAL A C 1
ATOM 743 O O . VAL A 1 95 ? -13.043 1.746 13.271 1.00 90.50 95 VAL A O 1
ATOM 746 N N . LEU A 1 96 ? -13.179 0.866 15.332 1.00 91.69 96 LEU A N 1
ATOM 747 C CA . LEU A 1 96 ? -12.033 -0.037 15.178 1.00 91.69 96 LEU A CA 1
ATOM 748 C C . LEU A 1 96 ? -12.307 -1.117 14.131 1.00 91.69 96 LEU A C 1
ATOM 750 O O . LEU A 1 96 ? -11.444 -1.413 13.303 1.00 91.69 96 LEU A O 1
ATOM 754 N N . LYS A 1 97 ? -13.525 -1.670 14.118 1.00 92.50 97 LYS A N 1
ATOM 755 C CA . LYS A 1 97 ? -13.950 -2.628 13.094 1.00 92.50 97 LYS A CA 1
ATOM 756 C C . LYS A 1 97 ? -13.926 -2.001 11.698 1.00 92.50 97 LYS A C 1
ATOM 758 O O . LYS A 1 97 ? -13.416 -2.626 10.771 1.00 92.50 97 LYS A O 1
ATOM 763 N N . ALA A 1 98 ? -14.429 -0.775 11.541 1.00 92.56 98 ALA A N 1
ATOM 764 C CA . ALA A 1 98 ? -14.383 -0.055 10.270 1.00 92.56 98 ALA A CA 1
ATOM 765 C C . ALA A 1 98 ? -12.938 0.192 9.806 1.00 92.56 98 ALA A C 1
ATOM 767 O O . ALA A 1 98 ? -12.617 -0.069 8.645 1.00 92.56 98 ALA A O 1
ATOM 768 N N . GLY A 1 99 ? -12.052 0.605 10.719 1.00 92.69 99 GLY A N 1
ATOM 769 C CA . GLY A 1 99 ? -10.619 0.740 10.448 1.00 92.69 99 GLY A CA 1
ATOM 770 C C . GLY A 1 99 ? -9.975 -0.576 10.004 1.00 92.69 99 GLY A C 1
ATOM 771 O O . GLY A 1 99 ? -9.251 -0.603 9.010 1.00 92.69 99 GLY A O 1
ATOM 772 N N . LEU A 1 100 ? -10.296 -1.688 10.672 1.00 95.06 100 LEU A N 1
ATOM 773 C CA . LEU A 1 100 ? -9.791 -3.015 10.314 1.00 95.06 100 LEU A CA 1
ATOM 774 C C . LEU A 1 100 ? -10.277 -3.469 8.929 1.00 95.06 100 LEU A C 1
ATOM 776 O O . LEU A 1 100 ? -9.476 -3.968 8.138 1.00 95.06 100 LEU A O 1
ATOM 780 N N . VAL A 1 101 ? -11.559 -3.267 8.606 1.00 95.00 101 VAL A N 1
ATOM 781 C CA . VAL A 1 101 ? -12.099 -3.566 7.267 1.00 95.00 101 VAL A CA 1
ATOM 782 C C . VAL A 1 101 ? -11.430 -2.697 6.202 1.00 95.00 101 VAL A C 1
ATOM 784 O O . VAL A 1 101 ? -11.101 -3.205 5.131 1.00 95.00 101 VAL A O 1
ATOM 787 N N . LEU A 1 102 ? -11.187 -1.414 6.487 1.00 93.69 102 LEU A N 1
ATOM 788 C CA . LEU A 1 102 ? -10.494 -0.509 5.570 1.00 93.69 102 LEU A CA 1
ATOM 789 C C . LEU A 1 102 ? -9.065 -0.990 5.295 1.00 93.69 102 LEU A C 1
ATOM 791 O O . LEU A 1 102 ? -8.691 -1.119 4.132 1.00 93.69 102 LEU A O 1
ATOM 795 N N . VAL A 1 103 ? -8.304 -1.339 6.338 1.00 93.62 103 VAL A N 1
ATOM 796 C CA . VAL A 1 103 ? -6.945 -1.896 6.202 1.00 93.62 103 VAL A CA 1
ATOM 797 C C . VAL A 1 103 ? -6.960 -3.195 5.398 1.00 93.62 103 VAL A C 1
ATOM 799 O O . VAL A 1 103 ? -6.159 -3.356 4.479 1.00 93.62 103 VAL A O 1
ATOM 802 N N . ALA A 1 104 ? -7.888 -4.102 5.697 1.00 95.69 104 ALA A N 1
ATOM 803 C CA . ALA A 1 104 ? -8.006 -5.379 5.000 1.00 95.69 104 ALA A CA 1
ATOM 804 C C . ALA A 1 104 ? -8.462 -5.236 3.534 1.00 95.69 104 ALA A C 1
ATOM 806 O O . ALA A 1 104 ? -8.223 -6.130 2.725 1.00 95.69 104 ALA A O 1
ATOM 807 N N . SER A 1 105 ? -9.094 -4.112 3.187 1.00 95.00 105 SER A N 1
ATOM 808 C CA . SER A 1 105 ? -9.543 -3.794 1.826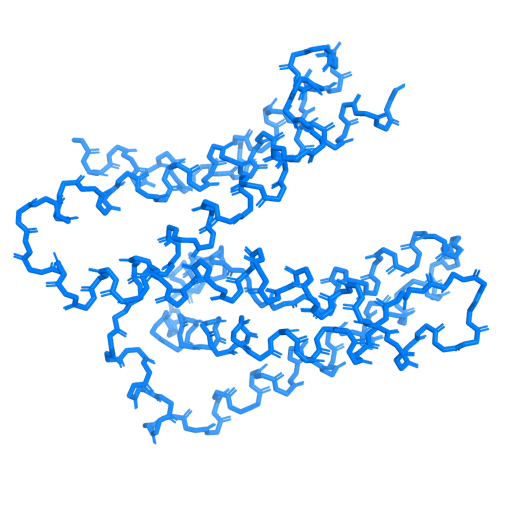 1.00 95.00 105 SER A CA 1
ATOM 809 C C . SER A 1 105 ? -8.505 -3.050 0.992 1.00 95.00 105 SER A C 1
ATOM 811 O O . SER A 1 105 ? -8.736 -2.814 -0.196 1.00 95.00 105 SER A O 1
ATOM 813 N N . CYS A 1 106 ? -7.375 -2.663 1.580 1.00 93.56 106 CYS A N 1
ATOM 814 C CA . CYS A 1 106 ? -6.286 -2.017 0.860 1.00 93.56 106 CYS A CA 1
ATOM 815 C C . CYS A 1 106 ? -5.562 -2.998 -0.089 1.00 93.56 106 CYS A C 1
ATOM 817 O O . CYS A 1 106 ? -5.555 -4.212 0.140 1.00 93.56 106 CYS A O 1
ATOM 819 N N . PRO A 1 107 ? -4.926 -2.487 -1.161 1.00 93.19 107 PRO A N 1
ATOM 820 C CA . PRO A 1 107 ? -4.072 -3.292 -2.030 1.00 93.19 107 PRO A CA 1
ATOM 821 C C . PRO A 1 107 ? -2.857 -3.851 -1.281 1.00 93.19 107 PRO A C 1
ATOM 823 O O . PRO A 1 107 ? -2.487 -3.380 -0.203 1.00 93.19 107 PRO A O 1
ATOM 826 N N . GLY A 1 108 ? -2.174 -4.809 -1.913 1.00 85.25 108 GLY A N 1
ATOM 827 C CA . GLY A 1 108 ? -0.891 -5.302 -1.422 1.00 85.25 108 GLY A CA 1
ATOM 828 C C . GLY A 1 108 ? 0.158 -4.185 -1.338 1.00 85.25 108 GLY A C 1
ATOM 829 O O . GLY A 1 108 ? 0.180 -3.263 -2.154 1.00 85.25 108 GLY A O 1
ATOM 830 N N . GLY A 1 109 ? 1.050 -4.276 -0.348 1.00 83.38 109 GLY A N 1
ATOM 831 C CA . GLY A 1 109 ? 2.162 -3.340 -0.159 1.00 83.38 109 GLY A CA 1
ATOM 832 C C . GLY A 1 109 ? 3.486 -3.856 -0.730 1.00 83.38 109 GLY A C 1
ATOM 833 O O . GLY A 1 109 ? 3.697 -5.061 -0.860 1.00 83.38 109 GLY A O 1
ATOM 834 N N . THR A 1 110 ? 4.435 -2.954 -0.995 1.00 77.69 110 THR A N 1
ATOM 835 C CA . THR A 1 110 ? 5.771 -3.290 -1.534 1.00 77.69 110 THR A CA 1
ATOM 836 C C . THR A 1 110 ? 6.619 -4.165 -0.607 1.00 77.69 110 THR A C 1
ATOM 838 O O . THR A 1 110 ? 7.496 -4.883 -1.087 1.00 77.69 110 THR A O 1
ATOM 841 N N . ALA A 1 111 ? 6.335 -4.170 0.700 1.00 78.00 111 ALA A N 1
ATOM 842 C CA . ALA A 1 111 ? 6.980 -5.054 1.671 1.00 78.00 111 ALA A CA 1
ATOM 843 C C . ALA A 1 111 ? 6.772 -6.548 1.345 1.00 78.00 111 ALA A C 1
ATOM 845 O O . ALA A 1 111 ? 7.663 -7.362 1.590 1.00 78.00 111 ALA A O 1
ATOM 846 N N . SER A 1 112 ? 5.647 -6.907 0.712 1.00 84.62 112 SER A N 1
ATOM 847 C CA . SER A 1 112 ? 5.368 -8.282 0.270 1.00 84.62 112 SER A CA 1
ATOM 848 C C . SER A 1 112 ? 6.415 -8.812 -0.719 1.00 84.62 112 SER A C 1
ATOM 850 O O . SER A 1 112 ? 6.750 -9.997 -0.692 1.00 84.62 112 SER A O 1
ATOM 852 N N . ASN A 1 113 ? 7.021 -7.933 -1.526 1.00 85.25 113 ASN A N 1
ATOM 853 C CA . ASN A 1 113 ? 8.067 -8.305 -2.479 1.00 85.25 113 ASN A CA 1
ATOM 854 C C . ASN A 1 113 ? 9.349 -8.749 -1.762 1.00 85.25 113 ASN A C 1
ATOM 856 O O . ASN A 1 113 ? 10.004 -9.696 -2.198 1.00 85.25 113 ASN A O 1
ATOM 860 N N . VAL A 1 114 ? 9.685 -8.098 -0.641 1.00 78.62 114 VAL A N 1
ATOM 861 C CA . VAL A 1 114 ? 10.837 -8.463 0.198 1.00 78.62 114 VAL A CA 1
ATOM 862 C C . VAL A 1 114 ? 10.588 -9.805 0.876 1.00 78.62 114 VAL A C 1
ATOM 864 O O . VAL A 1 114 ? 11.448 -10.682 0.834 1.00 78.62 114 VAL A O 1
ATOM 867 N N . VAL A 1 115 ? 9.395 -10.005 1.440 1.00 84.19 115 VAL A N 1
ATOM 868 C CA . VAL A 1 115 ? 9.021 -11.283 2.067 1.00 84.19 115 VAL A CA 1
ATOM 869 C C . VAL A 1 115 ? 9.044 -12.419 1.042 1.00 84.19 115 VAL A C 1
ATOM 871 O O . VAL A 1 115 ? 9.619 -13.470 1.307 1.00 84.19 115 VAL A O 1
ATOM 874 N N . THR A 1 116 ? 8.517 -12.190 -0.163 1.00 87.75 116 TH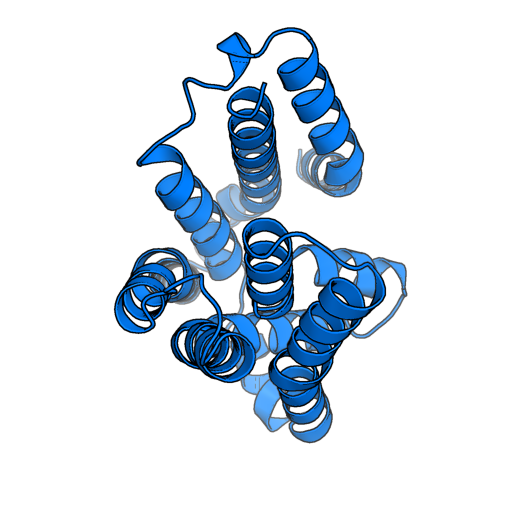R A N 1
ATOM 875 C CA . THR A 1 116 ? 8.546 -13.161 -1.270 1.00 87.75 116 THR A CA 1
ATOM 876 C C . THR A 1 116 ? 9.979 -13.523 -1.667 1.00 87.75 116 THR A C 1
ATOM 878 O O . THR A 1 116 ? 10.273 -14.692 -1.915 1.00 87.75 116 THR A O 1
ATOM 881 N N . PHE A 1 117 ? 10.886 -12.541 -1.696 1.00 82.88 117 PHE A N 1
ATOM 882 C CA . PHE A 1 117 ? 12.305 -12.769 -1.973 1.00 82.88 117 PHE A CA 1
ATOM 883 C C . PHE A 1 117 ? 12.962 -13.641 -0.897 1.00 82.88 117 PHE A C 1
ATOM 885 O O . PHE A 1 117 ? 13.626 -14.624 -1.227 1.00 82.88 117 PHE A O 1
ATOM 892 N N . LEU A 1 118 ? 12.729 -13.332 0.382 1.00 80.56 118 LEU A N 1
ATOM 893 C CA . LEU A 1 118 ? 13.252 -14.113 1.508 1.00 80.56 118 LEU A CA 1
ATOM 894 C C . LEU A 1 118 ? 12.686 -15.540 1.531 1.00 80.56 118 LEU A C 1
ATOM 896 O O . LEU A 1 118 ? 13.420 -16.492 1.790 1.00 80.56 118 LEU A O 1
ATOM 900 N N . ALA A 1 119 ? 11.411 -15.695 1.173 1.00 88.94 119 ALA A N 1
ATOM 901 C CA . ALA A 1 119 ? 10.738 -16.981 1.026 1.00 88.94 119 ALA A CA 1
ATOM 902 C C . ALA A 1 119 ? 11.150 -17.755 -0.243 1.00 88.94 119 ALA A C 1
ATOM 904 O O . ALA A 1 119 ? 10.549 -18.784 -0.549 1.00 88.94 119 ALA A O 1
ATOM 905 N N . ARG A 1 120 ? 12.135 -17.260 -1.015 1.00 88.25 120 ARG A N 1
ATOM 906 C CA . ARG A 1 120 ? 12.610 -17.845 -2.287 1.00 88.25 120 ARG A CA 1
ATOM 907 C C . ARG A 1 120 ? 11.480 -18.125 -3.284 1.00 88.25 120 ARG A C 1
ATOM 909 O O . ARG A 1 120 ? 11.538 -19.064 -4.073 1.00 88.25 120 ARG A O 1
ATOM 916 N N . SER A 1 121 ? 10.445 -17.299 -3.226 1.00 90.56 121 SER A N 1
ATOM 917 C CA . SER A 1 121 ? 9.246 -17.399 -4.047 1.00 90.56 121 SER A CA 1
ATOM 918 C C . SER A 1 121 ? 9.357 -16.502 -5.284 1.00 90.56 121 SER A C 1
ATOM 920 O O . SER A 1 121 ? 10.355 -15.810 -5.502 1.00 90.56 121 SER A O 1
ATOM 922 N N . ASN A 1 122 ? 8.328 -16.501 -6.133 1.00 90.06 122 ASN A N 1
ATOM 923 C CA . ASN A 1 122 ? 8.337 -15.723 -7.368 1.00 90.06 122 ASN A CA 1
ATOM 924 C C . ASN A 1 122 ? 8.132 -14.217 -7.097 1.00 90.06 122 ASN A C 1
ATOM 926 O O . ASN A 1 122 ? 7.018 -13.698 -7.169 1.00 90.06 122 ASN A O 1
ATOM 930 N N . VAL A 1 123 ? 9.227 -13.498 -6.823 1.00 87.94 123 VAL A N 1
ATOM 931 C CA . VAL A 1 123 ? 9.241 -12.033 -6.607 1.00 87.94 123 VAL A CA 1
ATOM 932 C C . VAL A 1 123 ? 8.611 -11.290 -7.778 1.00 87.94 123 VAL A C 1
ATOM 934 O O . VAL A 1 123 ? 7.875 -10.325 -7.605 1.00 87.94 123 VAL A O 1
ATOM 937 N N . ALA A 1 124 ? 8.882 -11.778 -8.981 1.00 87.06 124 ALA A N 1
ATOM 938 C CA . ALA A 1 124 ? 8.396 -11.219 -10.222 1.00 87.06 124 ALA A CA 1
ATOM 939 C C . ALA A 1 124 ? 6.858 -11.258 -10.306 1.00 87.06 124 ALA A C 1
ATOM 941 O O . ALA A 1 124 ? 6.252 -10.312 -10.804 1.00 87.06 124 ALA A O 1
ATOM 942 N N . LEU A 1 125 ? 6.234 -12.325 -9.800 1.00 88.88 125 LEU A N 1
ATOM 943 C CA . LEU A 1 125 ? 4.783 -12.439 -9.665 1.00 88.88 125 LEU A CA 1
ATOM 944 C C . LEU A 1 125 ? 4.246 -11.524 -8.553 1.00 88.88 125 LEU A C 1
ATOM 946 O O . LEU A 1 125 ? 3.249 -10.845 -8.779 1.00 88.88 125 LEU A O 1
ATOM 950 N N . SER A 1 126 ? 4.921 -11.446 -7.399 1.00 90.44 126 SER A N 1
ATOM 951 C CA . SER A 1 126 ? 4.536 -10.550 -6.290 1.00 90.44 126 SER A CA 1
ATOM 952 C C . SER A 1 126 ? 4.499 -9.081 -6.720 1.00 90.44 126 SER A C 1
ATOM 954 O O . SER A 1 126 ? 3.522 -8.383 -6.450 1.00 90.44 126 SER A O 1
ATOM 956 N N . VAL A 1 127 ? 5.515 -8.617 -7.456 1.00 89.62 127 VAL A N 1
ATOM 957 C CA . VAL A 1 127 ? 5.563 -7.244 -7.986 1.00 89.62 127 VAL A CA 1
ATOM 958 C C . VAL A 1 127 ? 4.383 -6.987 -8.926 1.00 89.62 127 VAL A C 1
ATOM 960 O O . VAL A 1 127 ? 3.691 -5.980 -8.776 1.00 89.62 127 VAL A O 1
ATOM 963 N N . THR A 1 128 ? 4.118 -7.911 -9.855 1.00 90.19 128 THR A N 1
ATOM 964 C CA . THR A 1 128 ? 2.994 -7.818 -10.799 1.00 90.19 128 THR A CA 1
ATOM 965 C C . THR A 1 128 ? 1.643 -7.788 -10.074 1.00 90.19 128 THR A C 1
ATOM 967 O O . THR A 1 128 ? 0.820 -6.918 -10.354 1.00 90.19 128 THR A O 1
ATOM 970 N N . MET A 1 129 ? 1.422 -8.689 -9.112 1.00 91.19 129 MET A N 1
ATOM 971 C CA . MET A 1 129 ? 0.195 -8.729 -8.307 1.00 91.19 129 MET A CA 1
ATOM 972 C C . MET A 1 129 ? -0.006 -7.438 -7.516 1.00 91.19 129 MET A C 1
ATOM 974 O O . MET A 1 129 ? -1.096 -6.869 -7.540 1.00 91.19 129 MET A O 1
ATOM 978 N N . THR A 1 130 ? 1.055 -6.947 -6.871 1.00 91.56 130 THR A N 1
ATOM 979 C CA . THR A 1 130 ? 1.020 -5.694 -6.110 1.00 91.56 130 THR A CA 1
ATOM 980 C C . THR A 1 130 ? 0.616 -4.546 -7.029 1.00 91.56 130 THR A C 1
ATOM 982 O O . THR A 1 130 ? -0.388 -3.897 -6.760 1.00 91.56 130 THR A O 1
ATOM 985 N N . ALA A 1 131 ? 1.306 -4.361 -8.159 1.00 90.06 131 ALA A N 1
ATOM 986 C CA . ALA A 1 131 ? 1.035 -3.275 -9.100 1.00 90.06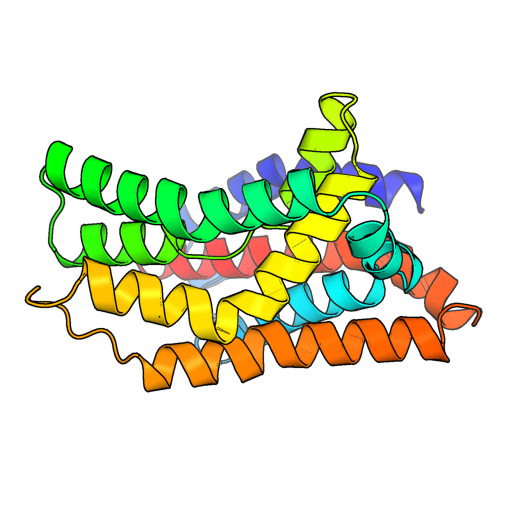 131 ALA A CA 1
ATOM 987 C C . ALA A 1 131 ? -0.420 -3.264 -9.599 1.00 90.06 131 ALA A C 1
ATOM 989 O O . ALA A 1 131 ? -1.074 -2.222 -9.580 1.00 90.06 131 ALA A O 1
ATOM 990 N N . ILE A 1 132 ? -0.952 -4.418 -10.003 1.00 91.19 132 ILE A N 1
ATOM 991 C CA . ILE A 1 132 ? -2.339 -4.520 -10.478 1.00 91.19 132 ILE A CA 1
ATOM 992 C C . ILE A 1 132 ? -3.317 -4.262 -9.347 1.00 91.19 132 ILE A C 1
ATOM 994 O O . ILE A 1 132 ? -4.270 -3.511 -9.536 1.00 91.19 132 ILE A O 1
ATOM 998 N N . SER A 1 133 ? -3.081 -4.853 -8.172 1.00 93.12 133 SER A N 1
ATOM 999 C CA . SER A 1 133 ? -3.943 -4.615 -7.021 1.00 93.12 133 SER A CA 1
ATOM 1000 C C . SER A 1 133 ? -3.985 -3.121 -6.702 1.00 93.12 133 SER A C 1
ATOM 1002 O O . SER A 1 133 ? -5.073 -2.575 -6.564 1.00 93.12 133 SER A O 1
ATOM 1004 N N . THR A 1 134 ? -2.848 -2.421 -6.719 1.00 92.56 134 THR A N 1
ATOM 1005 C CA . THR A 1 134 ? -2.774 -0.974 -6.493 1.00 92.56 134 THR A CA 1
ATOM 1006 C C . THR A 1 134 ? -3.568 -0.184 -7.531 1.00 92.56 134 THR A C 1
ATOM 1008 O O . THR A 1 134 ? -4.313 0.715 -7.155 1.00 92.56 134 THR A O 1
ATOM 1011 N N . LEU A 1 135 ? -3.484 -0.529 -8.818 1.00 91.56 135 LEU A N 1
ATOM 1012 C CA . LEU A 1 135 ? -4.270 0.149 -9.856 1.00 91.56 135 LEU A CA 1
ATOM 1013 C C . LEU A 1 135 ? -5.779 -0.103 -9.708 1.00 91.56 135 LEU A C 1
ATOM 1015 O O . LEU A 1 135 ? -6.576 0.815 -9.887 1.00 91.56 135 LEU A O 1
ATOM 1019 N N . LEU A 1 136 ? -6.175 -1.321 -9.332 1.00 93.56 136 LEU A N 1
ATOM 1020 C CA . LEU A 1 136 ? -7.577 -1.683 -9.100 1.00 93.56 136 LEU A CA 1
ATOM 1021 C C . LEU A 1 136 ? -8.140 -1.120 -7.787 1.00 93.56 136 LEU A C 1
ATOM 1023 O O . LEU A 1 136 ? -9.361 -1.025 -7.643 1.00 93.56 136 LEU A O 1
ATOM 1027 N N . SER A 1 137 ? -7.274 -0.725 -6.847 1.00 94.00 137 SER A N 1
ATOM 1028 C CA . SER A 1 137 ? -7.673 -0.286 -5.503 1.00 94.00 137 SER A CA 1
ATOM 1029 C C . SER A 1 137 ? -8.640 0.890 -5.511 1.00 94.00 137 SER A C 1
ATOM 1031 O O . SER A 1 137 ? -9.529 0.938 -4.666 1.00 94.00 137 SER A O 1
ATOM 1033 N N . ALA A 1 138 ? -8.529 1.785 -6.500 1.00 94.19 138 ALA A N 1
ATOM 1034 C CA . ALA A 1 138 ? -9.406 2.944 -6.628 1.00 94.19 138 ALA A CA 1
ATOM 1035 C C . ALA A 1 138 ? -10.886 2.558 -6.608 1.00 94.19 138 ALA A C 1
ATOM 1037 O O . ALA A 1 138 ? -11.671 3.254 -5.983 1.00 94.19 138 ALA A O 1
ATOM 1038 N N . LEU A 1 139 ? -11.260 1.438 -7.232 1.00 94.94 139 LEU A N 1
ATOM 1039 C CA . LEU A 1 139 ? -12.636 0.936 -7.220 1.00 94.94 139 LEU A CA 1
ATOM 1040 C C . LEU A 1 139 ? -12.839 -0.186 -6.204 1.00 94.94 139 LEU A C 1
ATOM 1042 O O . LEU A 1 139 ? -13.851 -0.201 -5.504 1.00 94.94 139 LEU A O 1
ATOM 1046 N N . ALA A 1 140 ? -11.893 -1.120 -6.116 1.00 95.19 140 ALA A N 1
ATOM 1047 C CA . ALA A 1 140 ? -12.058 -2.321 -5.309 1.00 95.19 140 ALA A CA 1
ATOM 1048 C C . ALA A 1 140 ? -12.098 -2.017 -3.802 1.00 95.19 140 ALA A C 1
ATOM 1050 O O . ALA A 1 140 ? -12.958 -2.552 -3.103 1.00 95.19 140 ALA A O 1
ATOM 1051 N N . THR A 1 141 ? -11.237 -1.119 -3.306 1.00 94.31 141 THR A N 1
ATOM 1052 C CA . THR A 1 141 ? -11.182 -0.772 -1.878 1.00 94.31 141 THR A CA 1
ATOM 1053 C C . THR A 1 141 ? -12.463 -0.066 -1.411 1.00 94.31 141 THR A C 1
ATOM 1055 O O . THR A 1 141 ? -13.088 -0.567 -0.473 1.00 94.31 141 THR A O 1
ATOM 1058 N N . PRO A 1 142 ? -12.942 1.025 -2.053 1.00 93.44 142 PRO A N 1
ATOM 1059 C CA . PRO A 1 142 ? -14.192 1.663 -1.639 1.00 93.44 142 PRO A CA 1
ATOM 1060 C C . PRO A 1 142 ? -15.406 0.742 -1.776 1.00 93.44 142 PRO A C 1
ATOM 1062 O O . PRO A 1 142 ? -16.321 0.815 -0.958 1.00 93.44 142 PRO A O 1
ATOM 1065 N N . LEU A 1 143 ? -15.427 -0.134 -2.789 1.00 94.50 143 LEU A N 1
ATOM 1066 C CA . LEU A 1 143 ? -16.524 -1.079 -2.987 1.00 94.50 143 LEU A CA 1
ATOM 1067 C C . LEU A 1 143 ? -16.571 -2.127 -1.870 1.00 94.50 143 LEU A C 1
ATOM 1069 O O . LEU A 1 143 ? -17.637 -2.337 -1.296 1.00 94.50 143 LEU A O 1
ATOM 1073 N N . ALA A 1 144 ? -15.435 -2.739 -1.526 1.00 94.06 144 ALA A N 1
ATOM 1074 C CA . ALA A 1 144 ? -15.353 -3.712 -0.438 1.00 94.06 144 ALA A CA 1
ATOM 1075 C C . ALA A 1 144 ? -15.790 -3.095 0.901 1.00 94.06 144 ALA A C 1
ATOM 1077 O O . ALA A 1 144 ? -16.617 -3.673 1.608 1.00 94.06 144 ALA A O 1
ATOM 1078 N N . VAL A 1 145 ? -15.317 -1.881 1.204 1.00 93.62 145 VAL A N 1
ATOM 1079 C CA . VAL A 1 145 ? -15.703 -1.147 2.418 1.00 93.62 145 VAL A CA 1
ATOM 1080 C C . VAL A 1 145 ? -17.197 -0.825 2.419 1.00 93.62 145 VAL A C 1
ATOM 1082 O O . VAL A 1 145 ? -17.879 -1.114 3.401 1.00 93.62 145 VAL A O 1
ATOM 1085 N N . LYS A 1 146 ? -17.735 -0.290 1.315 1.00 92.25 146 LYS A N 1
ATOM 1086 C CA . LYS A 1 146 ? -19.164 0.033 1.195 1.00 92.25 146 LYS A CA 1
ATOM 1087 C C . LYS A 1 146 ? -20.045 -1.201 1.384 1.00 92.25 146 LYS A C 1
ATOM 1089 O O . LYS A 1 146 ? -21.078 -1.099 2.035 1.00 92.25 146 LYS A O 1
ATOM 1094 N N . LEU A 1 147 ? -19.661 -2.342 0.811 1.00 92.31 147 LEU A N 1
ATOM 1095 C CA . LEU A 1 147 ? -20.429 -3.585 0.910 1.00 92.31 147 LEU A CA 1
ATOM 1096 C C . LEU A 1 147 ? -20.408 -4.159 2.331 1.00 92.31 147 LEU A C 1
ATOM 1098 O O . LEU A 1 147 ? -21.452 -4.561 2.834 1.00 92.31 147 LEU A O 1
ATOM 1102 N N . LEU A 1 148 ? -19.245 -4.174 2.988 1.00 91.06 148 LEU A N 1
ATOM 1103 C CA . LEU A 1 148 ? -19.083 -4.793 4.309 1.00 91.06 148 LEU A CA 1
ATOM 1104 C C . LEU A 1 148 ? -19.540 -3.907 5.469 1.00 91.06 148 LEU A C 1
ATOM 1106 O O . LEU A 1 148 ? -19.915 -4.425 6.519 1.00 91.06 148 LEU A O 1
ATOM 1110 N N . LEU A 1 149 ? -19.500 -2.585 5.302 1.00 88.50 149 LEU A N 1
ATOM 1111 C CA . LEU A 1 149 ? -19.943 -1.624 6.315 1.00 88.50 149 LEU A CA 1
ATOM 1112 C C . LEU A 1 149 ? -21.339 -1.053 6.029 1.00 88.50 149 LEU A C 1
ATOM 1114 O O . LEU A 1 149 ? -21.802 -0.184 6.769 1.00 88.50 149 LEU A O 1
ATOM 1118 N N . SER A 1 150 ? -22.028 -1.542 4.991 1.00 81.75 150 SER A N 1
ATOM 1119 C CA . SER A 1 150 ? -23.409 -1.152 4.695 1.00 81.75 150 SER A CA 1
ATOM 1120 C C . SER A 1 150 ? -24.310 -1.436 5.900 1.00 81.75 150 SER A C 1
ATOM 1122 O O . SER A 1 150 ? -24.335 -2.553 6.412 1.00 81.75 150 SER A O 1
ATOM 1124 N N . GLY A 1 151 ? -25.025 -0.416 6.382 1.00 71.88 151 GLY A N 1
ATOM 1125 C CA . GLY A 1 151 ? -25.893 -0.528 7.559 1.00 71.88 151 GLY A CA 1
ATOM 1126 C C . GLY A 1 151 ? -25.171 -0.463 8.910 1.00 71.88 151 GLY A C 1
ATOM 1127 O O . GLY A 1 151 ? -25.820 -0.593 9.945 1.00 71.88 151 GLY A O 1
ATOM 1128 N N . SER A 1 152 ? -23.851 -0.245 8.930 1.00 76.81 152 SER A N 1
ATOM 1129 C CA . SER A 1 152 ? -23.141 0.106 10.164 1.00 76.81 152 SER A CA 1
ATOM 1130 C C . SER A 1 152 ? -23.368 1.577 10.535 1.00 76.81 152 SER A C 1
ATOM 1132 O O . SER A 1 152 ? -23.744 2.393 9.698 1.00 76.81 152 SER A O 1
ATOM 1134 N N . SER A 1 153 ? -23.120 1.930 11.798 1.00 75.31 153 SER A N 1
ATOM 1135 C CA . SER A 1 153 ? -23.209 3.312 12.290 1.00 75.31 153 SER A CA 1
ATOM 1136 C C . SER A 1 153 ? -22.091 4.230 11.775 1.00 75.31 153 SER A C 1
ATOM 1138 O O . SER A 1 153 ? -22.117 5.428 12.051 1.00 75.31 153 SER A O 1
ATOM 1140 N N . ILE A 1 154 ? -21.109 3.685 11.047 1.00 81.25 154 ILE A N 1
ATOM 1141 C CA . ILE A 1 154 ? -19.987 4.434 10.483 1.00 81.25 154 ILE A CA 1
ATOM 1142 C C . ILE A 1 154 ? -20.256 4.675 8.999 1.00 81.25 154 ILE A C 1
ATOM 1144 O O . ILE A 1 154 ? -20.163 3.758 8.182 1.00 81.25 154 ILE A O 1
ATOM 1148 N N . ASP A 1 155 ? -20.560 5.923 8.649 1.00 76.81 155 ASP A N 1
ATOM 1149 C CA . ASP A 1 155 ? -20.715 6.323 7.253 1.00 76.81 155 ASP A CA 1
ATOM 1150 C C . ASP A 1 155 ? -19.339 6.549 6.614 1.00 76.81 155 ASP A C 1
ATOM 1152 O O . ASP A 1 155 ? -18.646 7.533 6.888 1.00 76.81 155 ASP A O 1
ATOM 1156 N N . VAL A 1 156 ? -18.919 5.602 5.775 1.00 82.00 156 VAL A N 1
ATOM 1157 C CA . VAL A 1 156 ? -17.693 5.720 4.985 1.00 82.00 156 VAL A CA 1
ATOM 1158 C C . VAL A 1 156 ? -18.059 6.089 3.554 1.00 82.00 156 VAL A C 1
ATOM 1160 O O . VAL A 1 156 ? -18.551 5.266 2.779 1.00 82.00 156 VAL A O 1
ATOM 1163 N N . SER A 1 157 ? -17.770 7.335 3.180 1.00 89.69 157 SER A N 1
ATOM 1164 C CA . SER A 1 157 ? -18.077 7.841 1.843 1.00 89.69 157 SER A CA 1
ATOM 1165 C C . SER A 1 157 ? -17.274 7.112 0.763 1.00 89.69 157 SER A C 1
ATOM 1167 O O . SER A 1 157 ? -16.056 7.274 0.637 1.00 89.69 157 SER A O 1
ATOM 1169 N N . PHE A 1 158 ? -17.991 6.360 -0.077 1.00 91.44 158 PHE A N 1
ATOM 1170 C CA . PHE A 1 158 ? -17.434 5.707 -1.262 1.00 91.44 158 PHE A CA 1
ATOM 1171 C C . PHE A 1 158 ? -16.696 6.706 -2.159 1.00 91.44 158 PHE A C 1
ATOM 1173 O O . PHE A 1 158 ? -15.574 6.442 -2.583 1.00 91.44 158 PHE A O 1
ATOM 1180 N N . TRP A 1 159 ? -17.309 7.863 -2.428 1.00 92.81 159 TRP A N 1
ATOM 1181 C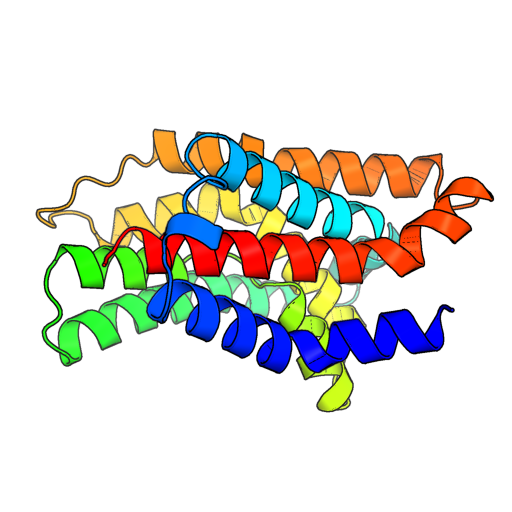 CA . TRP A 1 159 ? -16.742 8.865 -3.331 1.00 92.81 159 TRP A CA 1
ATOM 1182 C C . TRP A 1 159 ? -15.488 9.522 -2.762 1.00 92.81 159 TRP A C 1
ATOM 1184 O O . TRP A 1 159 ? -14.538 9.745 -3.512 1.00 92.81 159 TRP A O 1
ATOM 1194 N N . ALA A 1 160 ? -15.450 9.767 -1.450 1.00 91.75 160 ALA A N 1
ATOM 1195 C CA . ALA A 1 160 ? -14.263 10.308 -0.797 1.00 91.75 160 ALA A CA 1
ATOM 1196 C C . ALA A 1 160 ? -13.089 9.320 -0.867 1.00 91.75 160 ALA A C 1
ATOM 1198 O O . ALA A 1 160 ? -11.982 9.712 -1.239 1.00 91.75 160 ALA A O 1
ATOM 1199 N N . LEU A 1 161 ? -13.331 8.033 -0.579 1.00 92.94 161 LEU A N 1
ATOM 1200 C CA . LEU A 1 161 ? -12.299 7.001 -0.707 1.00 92.94 161 LEU A CA 1
ATOM 1201 C C . LEU A 1 161 ? -11.847 6.832 -2.161 1.00 92.94 161 LEU A C 1
ATOM 1203 O O . LEU A 1 161 ? -10.650 6.814 -2.419 1.00 92.94 161 LEU A O 1
ATOM 1207 N N . PHE A 1 162 ? -12.780 6.782 -3.113 1.00 94.81 162 PHE A N 1
ATOM 1208 C CA . PHE A 1 162 ? -12.477 6.673 -4.542 1.00 94.81 162 PHE A CA 1
ATOM 1209 C C . PHE A 1 162 ? -11.562 7.809 -5.024 1.00 94.81 162 PHE A C 1
ATOM 1211 O O . PHE A 1 162 ? -10.508 7.556 -5.611 1.00 94.81 162 PHE A O 1
ATOM 1218 N N . GLN A 1 163 ? -11.929 9.064 -4.740 1.00 95.00 163 GLN A N 1
ATOM 1219 C CA . GLN A 1 163 ? -11.133 10.233 -5.124 1.00 95.00 163 GLN A CA 1
ATOM 1220 C C . GLN A 1 163 ? -9.773 10.250 -4.422 1.00 95.00 163 GLN A C 1
ATOM 1222 O O . GLN A 1 163 ? -8.752 10.488 -5.069 1.00 95.00 163 GLN A O 1
ATOM 1227 N N . SER A 1 164 ? -9.746 9.954 -3.121 1.00 93.44 164 SER A N 1
ATOM 1228 C CA . SER A 1 164 ? -8.508 9.892 -2.344 1.00 93.44 164 SER A CA 1
ATOM 1229 C C . SER A 1 164 ? -7.551 8.843 -2.911 1.00 93.44 164 SER A C 1
ATOM 1231 O O . SER A 1 164 ? -6.398 9.153 -3.203 1.00 93.44 164 SER A O 1
ATOM 1233 N N . THR A 1 165 ? -8.025 7.625 -3.176 1.00 94.00 165 THR A N 1
ATOM 1234 C CA . THR A 1 165 ? -7.198 6.562 -3.755 1.00 94.00 165 THR A CA 1
ATOM 1235 C C . THR A 1 165 ? -6.735 6.909 -5.171 1.00 94.00 165 THR A C 1
ATOM 1237 O O . THR A 1 165 ? -5.574 6.669 -5.506 1.00 94.00 165 THR A O 1
ATOM 1240 N N . LEU A 1 166 ? -7.574 7.534 -6.002 1.00 95.56 166 LEU A N 1
ATOM 1241 C CA . LEU A 1 166 ? -7.140 7.999 -7.321 1.00 95.56 166 LEU A CA 1
ATOM 1242 C C . LEU A 1 166 ? -5.996 9.014 -7.235 1.00 95.56 166 LEU A C 1
ATOM 1244 O O . LEU A 1 166 ? -5.000 8.866 -7.942 1.00 95.56 166 LEU A O 1
ATOM 1248 N N . VAL A 1 167 ? -6.122 10.024 -6.374 1.00 95.31 167 VAL A N 1
ATOM 1249 C CA . VAL A 1 167 ? -5.170 11.144 -6.297 1.00 95.31 167 VAL A CA 1
ATOM 1250 C C . VAL A 1 167 ? -3.905 10.777 -5.525 1.00 95.31 167 VAL A C 1
ATOM 1252 O O . VAL A 1 167 ? -2.812 11.166 -5.925 1.00 95.31 167 VAL A O 1
ATOM 1255 N N . VAL A 1 168 ? -4.032 10.038 -4.425 1.00 94.94 168 VAL A N 1
ATOM 1256 C CA . VAL A 1 168 ? -2.923 9.754 -3.500 1.00 94.94 168 VAL A CA 1
ATOM 1257 C C . VAL A 1 168 ? -2.191 8.460 -3.859 1.00 94.94 168 VAL A C 1
ATOM 1259 O O . VAL A 1 168 ? -1.007 8.322 -3.557 1.00 94.94 168 VAL A O 1
ATOM 1262 N N . VAL A 1 169 ? -2.863 7.513 -4.521 1.00 94.19 169 VAL A N 1
ATOM 1263 C CA . VAL A 1 169 ? -2.290 6.195 -4.832 1.00 94.19 169 VAL A CA 1
ATOM 1264 C C . VAL A 1 169 ? -2.098 6.010 -6.331 1.00 94.19 169 VAL A C 1
ATOM 1266 O O . VAL A 1 169 ? -0.963 5.887 -6.790 1.00 94.19 169 VAL A O 1
ATOM 1269 N N . VAL A 1 170 ? -3.177 6.015 -7.115 1.00 93.88 170 VAL A N 1
ATOM 1270 C CA . VAL A 1 170 ? -3.105 5.654 -8.542 1.00 93.88 170 VAL A CA 1
ATOM 1271 C C . VAL A 1 170 ? -2.307 6.681 -9.340 1.00 93.88 170 VAL A C 1
ATOM 1273 O O . VAL A 1 170 ? -1.401 6.305 -10.085 1.00 93.88 170 VAL A O 1
ATOM 1276 N N . LEU A 1 171 ? -2.600 7.969 -9.170 1.00 95.88 171 LEU A N 1
ATOM 1277 C CA . LEU A 1 171 ? -1.957 9.042 -9.921 1.00 95.88 171 LEU A CA 1
ATOM 1278 C C . LEU A 1 171 ? -0.424 9.058 -9.714 1.00 95.88 171 LEU A C 1
ATOM 1280 O O . LEU A 1 171 ? 0.293 9.008 -10.717 1.00 95.88 171 LEU A O 1
ATOM 1284 N N . PRO A 1 172 ? 0.123 9.026 -8.479 1.00 95.50 172 PRO A N 1
ATOM 1285 C CA . PRO A 1 172 ? 1.566 8.945 -8.261 1.00 95.50 172 PRO A CA 1
ATOM 1286 C C . PRO A 1 172 ? 2.204 7.677 -8.830 1.00 95.50 172 PRO A C 1
ATOM 1288 O O . PRO A 1 172 ? 3.299 7.756 -9.386 1.00 95.50 172 PRO A O 1
ATOM 1291 N N . VAL A 1 173 ? 1.533 6.520 -8.754 1.00 93.81 173 VAL A N 1
ATOM 1292 C CA . VAL A 1 173 ? 2.046 5.278 -9.361 1.00 93.81 173 VAL A CA 1
ATOM 1293 C C . VAL A 1 173 ? 2.156 5.427 -10.875 1.00 93.81 173 VAL A C 1
ATOM 1295 O O . VAL A 1 173 ? 3.207 5.120 -11.439 1.00 93.81 173 VAL A O 1
ATOM 1298 N N . VAL A 1 174 ? 1.109 5.929 -11.536 1.00 92.94 174 VAL A N 1
ATOM 1299 C CA . VAL A 1 174 ? 1.097 6.135 -12.994 1.00 92.94 174 VAL A CA 1
ATOM 1300 C C . VAL A 1 174 ? 2.191 7.117 -13.412 1.00 92.94 174 VAL A C 1
ATOM 1302 O O . VAL A 1 174 ? 2.938 6.830 -14.350 1.00 92.94 174 VAL A O 1
ATOM 1305 N N . ILE A 1 175 ? 2.347 8.229 -12.686 1.00 95.06 175 ILE A N 1
ATOM 1306 C CA . ILE A 1 175 ? 3.428 9.196 -12.920 1.00 95.06 175 ILE A CA 1
ATOM 1307 C C . ILE A 1 175 ? 4.794 8.523 -12.741 1.00 95.06 175 ILE A C 1
ATOM 1309 O O . ILE A 1 175 ? 5.665 8.667 -13.596 1.00 95.06 175 ILE A O 1
ATOM 1313 N N . GLY A 1 176 ? 4.988 7.747 -11.674 1.00 93.50 176 GLY A N 1
ATOM 1314 C CA . GLY A 1 176 ? 6.246 7.049 -11.412 1.00 93.50 176 GLY A CA 1
ATOM 1315 C C . GLY A 1 176 ? 6.604 6.052 -12.514 1.00 93.50 176 GLY A C 1
ATOM 1316 O O . GLY A 1 176 ? 7.745 6.034 -12.982 1.00 93.50 176 GLY A O 1
ATOM 1317 N N . VAL A 1 177 ? 5.624 5.278 -12.988 1.00 91.94 177 VAL A N 1
ATOM 1318 C CA . VAL A 1 177 ? 5.792 4.347 -14.115 1.00 91.94 177 VAL A CA 1
ATOM 1319 C C . VAL A 1 177 ? 6.138 5.108 -15.395 1.00 91.94 177 VAL A C 1
ATOM 1321 O O . VAL A 1 177 ? 7.053 4.706 -16.116 1.00 91.94 177 VAL A O 1
ATOM 1324 N N . ALA A 1 178 ? 5.457 6.224 -15.673 1.00 92.25 178 ALA A N 1
ATOM 1325 C CA . ALA A 1 178 ? 5.740 7.064 -16.834 1.00 92.25 178 ALA A CA 1
ATOM 1326 C C . ALA A 1 178 ? 7.166 7.640 -16.782 1.00 92.25 178 ALA A C 1
ATOM 1328 O O . ALA A 1 178 ? 7.907 7.542 -17.763 1.00 92.25 178 ALA A O 1
ATOM 1329 N N . LEU A 1 179 ? 7.597 8.147 -15.623 1.00 92.44 179 LEU A N 1
ATOM 1330 C CA . LEU A 1 179 ? 8.963 8.631 -15.406 1.00 92.44 179 LEU A CA 1
ATOM 1331 C C . LEU A 1 179 ? 9.996 7.519 -15.598 1.00 92.44 179 LEU A C 1
ATOM 1333 O O . LEU A 1 179 ? 11.024 7.741 -16.238 1.00 92.44 179 LEU A O 1
ATOM 1337 N N . ASN A 1 180 ? 9.730 6.312 -15.093 1.00 90.88 180 ASN A N 1
ATOM 1338 C CA . ASN A 1 180 ? 10.620 5.174 -15.306 1.00 90.88 180 ASN A CA 1
ATOM 1339 C C . ASN A 1 180 ? 10.652 4.722 -16.770 1.00 90.88 180 ASN A C 1
ATOM 1341 O O . ASN A 1 180 ? 11.693 4.289 -17.254 1.00 90.88 180 ASN A O 1
ATOM 1345 N N . ARG A 1 181 ? 9.544 4.843 -17.502 1.00 88.62 181 ARG A N 1
ATOM 1346 C CA . ARG A 1 181 ? 9.497 4.509 -18.928 1.00 88.62 181 ARG A CA 1
ATOM 1347 C C . ARG A 1 181 ? 10.305 5.492 -19.776 1.00 88.62 181 ARG A C 1
ATOM 1349 O O . ARG A 1 181 ? 11.032 5.053 -20.659 1.00 88.62 181 ARG A O 1
ATOM 1356 N N . VAL A 1 182 ? 10.184 6.794 -19.512 1.00 88.94 182 VAL A N 1
ATOM 1357 C CA . VAL A 1 182 ? 10.845 7.848 -20.305 1.00 88.94 182 VAL A CA 1
ATOM 1358 C C . VAL A 1 182 ? 12.314 8.012 -19.914 1.00 88.94 182 VAL A C 1
ATOM 1360 O O . VAL A 1 182 ? 13.185 8.079 -20.776 1.00 88.94 182 VAL A O 1
ATOM 1363 N N . PHE A 1 183 ? 12.612 8.037 -18.614 1.00 88.38 183 PHE A N 1
ATOM 1364 C CA . PHE A 1 183 ? 13.950 8.334 -18.091 1.00 88.38 183 PHE A CA 1
ATOM 1365 C C . PHE A 1 183 ? 14.667 7.105 -17.522 1.00 88.38 183 PHE A C 1
ATOM 1367 O O . PHE A 1 183 ? 15.739 7.242 -16.935 1.00 88.38 183 PHE A O 1
ATOM 1374 N N . GLY A 1 184 ? 14.114 5.901 -17.693 1.00 79.50 184 GLY A N 1
ATOM 1375 C CA . GLY A 1 184 ? 14.618 4.654 -17.108 1.00 79.50 184 GLY A CA 1
ATOM 1376 C C . GLY A 1 184 ? 16.082 4.345 -17.405 1.00 79.50 184 GLY A C 1
ATOM 1377 O O . GLY A 1 184 ? 16.778 3.847 -16.518 1.00 79.50 184 GLY A O 1
ATOM 1378 N N . SER A 1 185 ? 16.526 4.678 -18.620 1.00 80.56 185 SER A N 1
ATOM 1379 C CA . SER A 1 185 ? 17.897 4.488 -19.118 1.00 80.56 185 SER A CA 1
ATOM 1380 C C . SER A 1 185 ? 18.800 5.708 -18.898 1.00 80.56 185 SER A C 1
ATOM 1382 O O . SER A 1 185 ? 19.973 5.688 -19.264 1.00 80.56 185 SER A O 1
ATOM 1384 N N . SER A 1 186 ? 18.272 6.794 -18.325 1.00 83.94 186 SER A N 1
ATOM 1385 C CA . SER A 1 186 ? 19.049 8.000 -18.043 1.00 83.94 186 SER A CA 1
ATOM 1386 C C . SER A 1 186 ? 19.956 7.798 -16.826 1.00 83.94 186 SER A C 1
ATOM 1388 O O . SER A 1 186 ? 19.565 7.202 -15.819 1.00 83.94 186 SER A O 1
ATOM 1390 N N . SER A 1 187 ? 21.159 8.378 -16.878 1.00 81.31 187 SER A N 1
ATOM 1391 C CA . SER A 1 187 ? 22.126 8.390 -15.767 1.00 81.31 187 SER A CA 1
ATOM 1392 C C . SER A 1 187 ? 21.527 8.945 -14.466 1.00 81.31 187 SER A C 1
ATOM 1394 O O . SER A 1 187 ? 21.854 8.476 -13.373 1.00 81.31 187 SER A O 1
ATOM 1396 N N . TRP A 1 188 ? 20.580 9.886 -14.569 1.00 83.31 188 TRP A N 1
ATOM 1397 C CA . TRP A 1 188 ? 19.845 10.421 -13.420 1.00 83.31 188 TRP A CA 1
ATOM 1398 C C . TRP A 1 188 ? 19.045 9.336 -12.682 1.00 83.31 188 TRP A C 1
ATOM 1400 O O . TRP A 1 188 ? 19.187 9.167 -11.470 1.00 83.31 188 TRP A O 1
ATOM 1410 N N . MET A 1 189 ? 18.277 8.524 -13.409 1.00 81.88 189 MET A N 1
ATOM 1411 C CA . MET A 1 189 ? 17.432 7.485 -12.819 1.00 81.88 189 MET A CA 1
ATOM 1412 C C . MET A 1 189 ? 18.264 6.390 -12.132 1.00 81.88 189 MET A C 1
ATOM 1414 O O . MET A 1 189 ? 17.886 5.883 -11.074 1.00 81.88 189 MET A O 1
ATOM 1418 N N . HIS A 1 190 ? 19.443 6.066 -12.673 1.00 80.94 190 HIS A N 1
ATOM 1419 C CA . HIS A 1 190 ? 20.381 5.125 -12.049 1.00 80.94 190 HIS A CA 1
ATOM 1420 C C . HIS A 1 190 ? 20.957 5.613 -10.709 1.00 80.94 190 HIS A C 1
ATOM 1422 O O . HIS A 1 190 ? 21.365 4.781 -9.886 1.00 80.94 190 HIS A O 1
ATOM 1428 N N . LYS A 1 191 ? 20.996 6.933 -10.483 1.00 82.94 191 LYS A N 1
ATOM 1429 C CA . LYS A 1 191 ? 21.408 7.540 -9.208 1.00 82.94 191 LYS A CA 1
ATOM 1430 C C . LYS A 1 191 ? 20.258 7.615 -8.203 1.00 82.94 191 LYS A C 1
ATOM 1432 O O . LYS A 1 191 ? 20.496 7.393 -7.021 1.00 82.94 191 LYS A O 1
ATOM 1437 N N . VAL A 1 192 ? 19.033 7.875 -8.667 1.00 85.06 192 VAL A N 1
ATOM 1438 C CA . VAL A 1 192 ? 17.847 8.046 -7.806 1.00 85.06 192 VAL A CA 1
ATOM 1439 C C . VAL A 1 192 ? 17.280 6.712 -7.317 1.00 85.06 192 VAL A C 1
ATOM 1441 O O . VAL A 1 192 ? 17.004 6.571 -6.127 1.00 85.06 192 VAL A O 1
ATOM 1444 N N . LYS A 1 193 ? 17.159 5.706 -8.196 1.00 83.12 193 LYS A N 1
ATOM 1445 C CA . LYS A 1 193 ? 16.534 4.405 -7.879 1.00 83.12 193 LYS A CA 1
ATOM 1446 C C . LYS A 1 193 ? 17.024 3.743 -6.582 1.00 83.12 193 LYS A C 1
ATOM 1448 O O . LYS A 1 193 ? 16.176 3.274 -5.831 1.00 83.12 193 LYS A O 1
ATOM 1453 N N . PRO A 1 194 ? 18.334 3.717 -6.266 1.00 83.50 194 PRO A N 1
ATOM 1454 C CA . PRO A 1 194 ? 18.812 3.125 -5.015 1.00 83.50 194 PRO A CA 1
ATOM 1455 C C . PRO A 1 194 ? 18.342 3.841 -3.739 1.00 83.50 194 PRO A C 1
ATOM 1457 O O . PRO A 1 194 ? 18.343 3.226 -2.678 1.00 83.50 194 PRO A O 1
ATOM 1460 N N . GLY A 1 195 ? 17.980 5.125 -3.819 1.00 85.50 195 GLY A N 1
ATOM 1461 C CA . GLY A 1 195 ? 17.499 5.912 -2.679 1.00 85.50 195 GLY A CA 1
ATOM 1462 C C . GLY A 1 195 ? 15.984 5.843 -2.465 1.00 85.50 195 GLY A C 1
ATOM 1463 O O . GLY A 1 195 ? 15.524 6.092 -1.354 1.00 85.50 195 GLY A O 1
ATOM 1464 N N . LEU A 1 196 ? 15.212 5.470 -3.492 1.00 87.62 196 LEU A N 1
ATOM 1465 C CA . LEU A 1 196 ? 13.745 5.415 -3.427 1.00 87.62 196 LEU A CA 1
ATOM 1466 C C . LEU A 1 196 ? 13.213 4.482 -2.320 1.00 87.62 196 LEU A C 1
ATOM 1468 O O . LEU A 1 196 ? 12.314 4.906 -1.594 1.00 87.62 196 LEU A O 1
ATOM 1472 N N . PRO A 1 197 ? 13.755 3.261 -2.111 1.00 84.38 197 PRO A N 1
ATOM 1473 C CA . PRO A 1 197 ? 13.302 2.404 -1.016 1.00 84.38 197 PRO A CA 1
ATOM 1474 C C . PRO A 1 197 ? 13.562 3.020 0.362 1.00 84.38 197 PRO A C 1
ATOM 1476 O O . PRO A 1 197 ? 12.688 2.986 1.221 1.00 84.38 197 PRO A O 1
ATOM 1479 N N . ALA A 1 198 ? 14.729 3.642 0.559 1.00 86.19 198 ALA A N 1
ATOM 1480 C CA . ALA A 1 198 ? 15.076 4.288 1.822 1.00 86.19 198 ALA A CA 1
ATOM 1481 C C . ALA A 1 198 ? 14.172 5.500 2.108 1.00 86.19 198 ALA A C 1
ATOM 1483 O O . ALA A 1 198 ? 13.724 5.677 3.239 1.00 86.19 198 ALA A O 1
ATOM 1484 N N . LEU A 1 199 ? 13.850 6.292 1.079 1.00 90.19 199 LEU A N 1
ATOM 1485 C CA . LEU A 1 199 ? 12.883 7.385 1.183 1.00 90.19 199 LEU A CA 1
ATOM 1486 C C . LEU A 1 199 ? 11.492 6.864 1.567 1.00 90.19 199 LEU A C 1
ATOM 1488 O O . LEU A 1 199 ? 10.865 7.414 2.468 1.00 90.19 199 LEU A O 1
ATOM 1492 N N . ALA A 1 200 ? 11.025 5.789 0.927 1.00 89.75 200 ALA A N 1
ATOM 1493 C CA . ALA A 1 200 ? 9.736 5.186 1.248 1.00 89.75 200 ALA A CA 1
ATOM 1494 C C . ALA A 1 200 ? 9.680 4.674 2.699 1.00 89.75 200 ALA A C 1
ATOM 1496 O O . ALA A 1 200 ? 8.681 4.899 3.381 1.00 89.75 200 ALA A O 1
ATOM 1497 N N . VAL A 1 201 ? 10.761 4.050 3.188 1.00 89.38 201 VAL A N 1
ATOM 1498 C CA . VAL A 1 201 ? 10.894 3.612 4.590 1.00 89.38 201 VAL A CA 1
ATOM 1499 C C . VAL A 1 201 ? 10.855 4.804 5.550 1.00 89.38 201 VAL A C 1
ATOM 1501 O O . VAL A 1 201 ? 10.132 4.766 6.541 1.00 89.38 201 VAL A O 1
ATOM 1504 N N . LEU A 1 202 ? 11.573 5.887 5.253 1.00 92.00 202 LEU A N 1
ATOM 1505 C CA . LEU A 1 202 ? 11.540 7.092 6.082 1.00 92.00 202 LEU A CA 1
ATOM 1506 C C . LEU A 1 202 ? 10.127 7.693 6.154 1.00 92.00 202 LEU A C 1
ATOM 1508 O O . LEU A 1 202 ? 9.648 8.010 7.241 1.00 92.00 202 LEU A O 1
ATOM 1512 N N . LEU A 1 203 ? 9.450 7.824 5.010 1.00 93.56 203 LEU A N 1
ATOM 1513 C CA . LEU A 1 203 ? 8.103 8.392 4.939 1.00 93.56 203 LEU A CA 1
ATOM 1514 C C . LEU A 1 203 ? 7.084 7.541 5.703 1.00 93.56 203 LEU A C 1
ATOM 1516 O O . LEU A 1 203 ? 6.285 8.102 6.449 1.00 93.56 203 LEU A O 1
ATOM 1520 N N . ILE A 1 204 ? 7.121 6.207 5.582 1.00 91.69 204 ILE A N 1
ATOM 1521 C CA . ILE A 1 204 ? 6.196 5.356 6.345 1.00 91.69 204 ILE A CA 1
ATOM 1522 C C . ILE A 1 204 ? 6.488 5.416 7.849 1.00 91.69 204 ILE A C 1
ATOM 1524 O O . ILE A 1 204 ? 5.546 5.490 8.633 1.00 91.69 204 ILE A O 1
ATOM 1528 N N . CYS A 1 205 ? 7.760 5.475 8.263 1.00 93.00 205 CYS A N 1
ATOM 1529 C CA . CYS A 1 205 ? 8.123 5.672 9.668 1.00 93.00 205 CYS A CA 1
ATOM 1530 C C . CYS A 1 205 ? 7.550 6.984 10.224 1.00 93.00 205 CYS A C 1
ATOM 1532 O O . CYS A 1 205 ? 6.986 6.982 11.315 1.00 93.00 205 CYS A O 1
ATOM 1534 N N . LEU A 1 206 ? 7.642 8.083 9.466 1.00 94.12 206 LEU A N 1
ATOM 1535 C CA . LEU A 1 206 ? 7.070 9.376 9.853 1.00 94.12 206 LEU A CA 1
ATOM 1536 C C . LEU A 1 206 ? 5.539 9.338 9.928 1.00 94.12 206 LEU A C 1
ATOM 1538 O O . LEU A 1 206 ? 4.974 9.851 10.891 1.00 94.12 206 LEU A O 1
ATOM 1542 N N . ILE A 1 207 ? 4.869 8.707 8.957 1.00 94.00 207 ILE A N 1
ATOM 1543 C CA . ILE A 1 207 ? 3.405 8.561 8.955 1.00 94.00 207 ILE A CA 1
ATOM 1544 C C . ILE A 1 207 ? 2.948 7.789 10.195 1.00 94.00 207 ILE A C 1
ATOM 1546 O O . ILE A 1 207 ? 2.106 8.281 10.943 1.00 94.00 207 ILE A O 1
ATOM 1550 N N . VAL A 1 208 ? 3.514 6.602 10.438 1.00 92.75 208 VAL A N 1
ATOM 1551 C CA . VAL A 1 208 ? 3.103 5.740 11.557 1.00 92.75 208 VAL A CA 1
ATOM 1552 C C . VAL A 1 208 ? 3.395 6.414 12.900 1.00 92.75 208 VAL A C 1
ATOM 1554 O O . VAL A 1 208 ? 2.530 6.430 13.773 1.00 92.75 208 VAL A O 1
ATOM 1557 N N . ALA A 1 209 ? 4.573 7.026 13.057 1.00 93.50 209 ALA A N 1
ATOM 1558 C CA . ALA A 1 209 ? 4.927 7.761 14.269 1.00 93.50 209 ALA A CA 1
ATOM 1559 C C . ALA A 1 209 ? 4.007 8.962 14.519 1.00 93.50 209 ALA A C 1
ATOM 1561 O O . ALA A 1 209 ? 3.607 9.192 15.657 1.00 93.50 209 ALA A O 1
ATOM 1562 N N . SER A 1 210 ? 3.640 9.712 13.475 1.00 93.31 210 SER A N 1
ATOM 1563 C CA . SER A 1 210 ? 2.744 10.863 13.619 1.00 93.31 210 SER A CA 1
ATOM 1564 C C . SER A 1 210 ? 1.323 10.454 13.998 1.00 93.31 210 SER A C 1
ATOM 1566 O O . SER A 1 210 ? 0.724 11.088 14.863 1.00 93.31 210 SER A O 1
ATOM 1568 N N . VAL A 1 211 ? 0.791 9.387 13.389 1.00 92.06 211 VAL A N 1
ATOM 1569 C CA . VAL A 1 211 ? -0.542 8.858 13.721 1.00 92.06 211 VAL A CA 1
ATOM 1570 C C . VAL A 1 211 ? -0.576 8.396 15.179 1.00 92.06 211 VAL A C 1
ATOM 1572 O O . VAL A 1 211 ? -1.395 8.884 15.948 1.00 92.06 211 VAL A O 1
ATOM 1575 N N . ILE A 1 212 ? 0.382 7.564 15.600 1.00 91.44 212 ILE A N 1
ATOM 1576 C CA . ILE A 1 212 ? 0.441 7.068 16.986 1.00 91.44 212 ILE A CA 1
ATOM 1577 C C . ILE A 1 212 ? 0.682 8.202 17.989 1.00 91.44 212 ILE A C 1
ATOM 1579 O O . ILE A 1 212 ? 0.105 8.197 19.072 1.00 91.44 212 ILE A O 1
ATOM 1583 N N . GLY A 1 213 ? 1.520 9.181 17.643 1.00 89.56 213 GLY A N 1
ATOM 1584 C CA . GLY A 1 213 ? 1.781 10.338 18.499 1.00 89.56 213 GLY A CA 1
ATOM 1585 C C . GLY A 1 213 ? 0.578 11.272 18.664 1.00 89.56 213 GLY A C 1
ATOM 1586 O O . GLY A 1 213 ? 0.558 12.047 19.610 1.00 89.56 213 GLY A O 1
ATOM 1587 N N . LYS A 1 214 ? -0.413 11.226 17.766 1.00 86.75 214 LYS A N 1
ATOM 1588 C CA . LYS A 1 214 ? -1.658 12.003 17.885 1.00 86.75 214 LYS A CA 1
ATOM 1589 C C . LYS A 1 214 ? -2.731 11.322 18.720 1.00 86.75 214 LYS A C 1
ATOM 1591 O O . LYS A 1 214 ? -3.554 12.015 19.303 1.00 86.75 214 LYS A O 1
ATOM 1596 N N . ASP A 1 215 ? -2.720 9.996 18.745 1.00 76.25 215 ASP A N 1
ATOM 1597 C CA . ASP A 1 215 ? -3.684 9.189 19.494 1.00 76.25 215 ASP A CA 1
ATOM 1598 C C . ASP A 1 215 ? -3.308 9.055 20.991 1.00 76.25 215 ASP A C 1
ATOM 1600 O O . ASP A 1 215 ? -3.937 8.288 21.721 1.00 76.25 215 ASP A O 1
ATOM 1604 N N . ARG A 1 216 ? -2.281 9.786 21.458 1.00 68.06 216 ARG A N 1
ATOM 1605 C CA . ARG A 1 216 ? -1.844 9.900 22.860 1.00 68.06 216 ARG A CA 1
ATOM 1606 C C . ARG A 1 216 ? -2.025 11.307 23.402 1.00 68.06 216 ARG A C 1
ATOM 1608 O O . ARG A 1 216 ? -2.410 11.398 24.587 1.00 68.06 216 ARG A O 1
#

pLDDT: mean 88.93, std 7.13, range [58.75, 96.88]

Secondary structure (DSSP, 8-state):
-HHHHHHHHHTHHHHHHHHHHHHHH-GGGTTTS-TTHHHHHHHHHHHHHHTT--HHHHHHHHHSHHHHHHHHHHHHTHHHHHHHHHHHHTT--HHHHHHHHHHHTSPPPTHHHHHHHHTTS-HHHHHHHHHHHHHHHHHHHHHHHHHHSTTSSS---HHHHHHHHIIIIIHHHHHHHHHHHHHTTSHHHHHHGGGHHHHHHHHHHHHHHHHHHH--

Radius of gyration: 18.03 Å; chains: 1; bounding box: 52×36×45 Å

Sequence (216 aa):
MRHTLERISLLFPVWVCIFVGGAILYPPLFTWFSGVLIPLGLAGIMLSMGMTLLPRDFERIVRFPVPVFLGVLFQYTLMPLLGYAVGTALGLEPVLKAGLVLVASCPGGTASNVVTFLARSNVALSVTMTAISTLLSALATPLAVKLLLSGSSIDVSFWALFQSTLVVVVLPVVIGVALNRVFGSSSWMHKVKPGLPALAVLLICLIVASVIGKDR

Foldseek 3Di:
DLVVLVVLLVCLVVLLVVLQVVLVVPVVVQLVCDDPNLLVLLLLLQLLLLLPDAPVLQVVCVVCVPVLVVLLVCQLPVQLVVLLVVCVVVVHDLVVSLVSSLVSRAADDPVVLVVCVVVVHDSSSVSSSRLVSLQCSLQSSLVSSCVSCPPPPDDDDSVVSNVSSVVRHNVSSVVSNVCCVVCVPPPVSVVCSSCSSVSSSVSVSSSSSNVSSVVD